Protein AF-A0A3P7Q0M3-F1 (afdb_monomer_lite)

InterPro domains:
  IPR011989 Armadillo-like helical [G3DSA:1.25.10.10] (1-194)
  IPR013598 Exportin-1/Importin-beta-like [PF08389] (57-161)
  IPR016024 Armadillo-type fold [SSF48371] (2-186)
  IPR051345 Importin beta-like nuclear transport receptors [PTHR12363] (7-179)

Radius of gyration: 17.64 Å; chains: 1; bounding box: 51×37×41 Å

Organism: Dracunculus medinensis (NCBI:txid318479)

pLDDT: mean 86.14, std 14.02, range [44.62, 98.12]

Structure (mmCIF, N/CA/C/O backbone):
data_AF-A0A3P7Q0M3-F1
#
_entry.id   AF-A0A3P7Q0M3-F1
#
loop_
_atom_site.group_PDB
_atom_site.id
_atom_site.type_symbol
_atom_site.label_atom_id
_atom_site.label_alt_id
_atom_site.label_comp_id
_atom_site.label_asym_id
_atom_site.label_entity_id
_atom_site.label_seq_id
_atom_site.pdbx_PDB_ins_code
_atom_site.Cartn_x
_atom_site.Cartn_y
_atom_site.Cartn_z
_atom_site.occupancy
_atom_site.B_iso_or_equiv
_atom_site.auth_seq_id
_atom_site.auth_comp_id
_atom_site.auth_asym_id
_atom_site.auth_atom_id
_atom_site.pdbx_PDB_model_num
ATOM 1 N N . MET A 1 1 ? -21.050 17.680 -5.079 1.00 82.56 1 MET A N 1
ATOM 2 C CA . MET A 1 1 ? -19.758 18.384 -4.925 1.00 82.56 1 MET A CA 1
ATOM 3 C C . MET A 1 1 ? -18.712 17.847 -5.892 1.00 82.56 1 MET A C 1
ATOM 5 O O . MET A 1 1 ? -18.061 18.657 -6.522 1.00 82.56 1 MET A O 1
ATOM 9 N N . LEU A 1 2 ? -18.625 16.527 -6.102 1.00 87.44 2 LEU A N 1
ATOM 10 C CA . LEU A 1 2 ? -17.740 15.877 -7.093 1.00 87.44 2 LEU A CA 1
ATOM 11 C C . LEU A 1 2 ? -18.205 15.967 -8.564 1.00 87.44 2 LEU A C 1
ATOM 13 O O . LEU A 1 2 ? -17.784 15.183 -9.408 1.00 87.44 2 LEU A O 1
ATOM 17 N N . ASP A 1 3 ? -19.161 16.839 -8.862 1.00 85.88 3 ASP A N 1
ATOM 18 C CA . ASP A 1 3 ? -19.706 16.983 -10.214 1.00 85.88 3 ASP A CA 1
ATOM 19 C C . ASP A 1 3 ? -18.844 18.003 -10.972 1.00 85.88 3 ASP A C 1
ATOM 21 O O . ASP A 1 3 ? -18.453 19.017 -10.387 1.00 85.88 3 ASP A O 1
ATOM 25 N N . SER A 1 4 ? -18.553 17.743 -12.248 1.00 84.50 4 SER A N 1
ATOM 26 C CA . SER A 1 4 ? -17.695 18.592 -13.084 1.00 84.50 4 SER A CA 1
ATOM 27 C C . SER A 1 4 ? -18.252 20.004 -13.266 1.00 84.50 4 SER A C 1
ATOM 29 O O . SER A 1 4 ? -17.492 20.919 -13.571 1.00 84.50 4 SER A O 1
ATOM 31 N N . LYS A 1 5 ? -19.553 20.209 -13.018 1.00 88.69 5 LYS A N 1
ATOM 32 C CA . LYS A 1 5 ? -20.176 21.542 -13.008 1.00 88.69 5 LYS A CA 1
ATOM 33 C C . LYS A 1 5 ? -19.648 22.472 -11.914 1.00 88.69 5 LYS A C 1
ATOM 35 O O . LYS A 1 5 ? -19.850 23.680 -11.995 1.00 88.69 5 LYS A O 1
ATOM 40 N N . PHE A 1 6 ? -19.042 21.930 -10.858 1.00 89.94 6 PHE A N 1
ATOM 41 C CA . PHE A 1 6 ? -18.495 22.734 -9.770 1.00 89.94 6 PHE A CA 1
ATOM 42 C C . PHE A 1 6 ? -17.029 23.102 -10.037 1.00 89.94 6 PHE A C 1
ATOM 44 O O . PHE A 1 6 ? -16.309 22.320 -10.654 1.00 89.94 6 PHE A O 1
ATOM 51 N N . PRO A 1 7 ? -16.533 24.243 -9.530 1.00 91.56 7 PRO A N 1
ATOM 52 C CA . PRO A 1 7 ? -15.117 24.586 -9.631 1.00 91.56 7 PRO A CA 1
ATOM 53 C C . PRO A 1 7 ? -14.207 23.530 -8.970 1.00 91.56 7 PRO A C 1
ATOM 55 O O . PRO A 1 7 ? -14.621 22.917 -7.979 1.00 91.56 7 PRO A O 1
ATOM 58 N N . PRO A 1 8 ? -12.948 23.360 -9.423 1.00 90.81 8 PRO A N 1
ATOM 59 C CA . PRO A 1 8 ? -12.029 22.351 -8.886 1.00 90.81 8 PRO A CA 1
ATOM 60 C C . PRO A 1 8 ? -11.853 22.389 -7.363 1.00 90.81 8 PRO A C 1
ATOM 62 O O . PRO A 1 8 ? -11.760 21.342 -6.735 1.00 90.81 8 PRO A O 1
ATOM 65 N N . ILE A 1 9 ? -11.876 23.576 -6.748 1.00 93.12 9 ILE A N 1
ATOM 66 C CA . ILE A 1 9 ? -11.765 23.719 -5.289 1.00 93.12 9 ILE A CA 1
ATOM 67 C C . ILE A 1 9 ? -12.961 23.118 -4.535 1.00 93.12 9 ILE A C 1
ATOM 69 O O . ILE A 1 9 ? -12.786 22.479 -3.500 1.00 93.12 9 ILE A O 1
ATOM 73 N N . VAL A 1 10 ? -14.174 23.253 -5.081 1.00 94.56 10 VAL A N 1
ATOM 74 C CA . VAL A 1 10 ? -15.397 22.665 -4.509 1.00 94.56 10 VAL A CA 1
ATOM 75 C C . VAL A 1 10 ? -15.392 21.150 -4.693 1.00 94.56 10 VAL A C 1
ATOM 77 O O . VAL A 1 10 ? -15.799 20.415 -3.792 1.00 94.56 10 VAL A O 1
ATOM 80 N N . GLN A 1 11 ? -14.910 20.676 -5.843 1.00 93.31 11 GLN A N 1
ATOM 81 C CA . GLN A 1 11 ? -14.739 19.246 -6.094 1.00 93.31 11 GLN A CA 1
ATOM 82 C C . GLN A 1 11 ? -13.706 18.635 -5.142 1.00 93.31 11 GLN A C 1
ATOM 84 O O . GLN A 1 11 ? -13.986 17.610 -4.527 1.00 93.31 11 GLN A O 1
ATOM 89 N N . HIS A 1 12 ? -12.554 19.286 -4.958 1.00 94.19 12 HIS A N 1
ATOM 90 C CA . HIS A 1 12 ? -11.517 18.838 -4.030 1.00 94.19 12 HIS A CA 1
ATOM 91 C C . HIS A 1 12 ? -12.036 18.781 -2.591 1.00 94.19 12 HIS A C 1
ATOM 93 O O . HIS A 1 12 ? -11.874 17.761 -1.928 1.00 94.19 12 HIS A O 1
ATOM 99 N N . TYR A 1 13 ? -12.745 19.819 -2.135 1.00 95.94 13 TYR A N 1
ATOM 100 C CA . TYR A 1 13 ? -13.384 19.797 -0.820 1.00 95.94 13 TYR A CA 1
ATOM 101 C C . TYR A 1 13 ? -14.397 18.646 -0.696 1.00 95.94 13 TYR A C 1
ATOM 103 O O . TYR A 1 13 ? -14.393 17.926 0.298 1.00 95.94 13 TYR A O 1
ATOM 111 N N . GLY A 1 14 ? -15.194 18.386 -1.738 1.00 95.31 14 GLY A N 1
ATOM 112 C CA . GLY A 1 14 ? -16.073 17.215 -1.789 1.00 95.31 14 GLY A CA 1
ATOM 113 C C . GLY A 1 14 ? -15.329 15.877 -1.672 1.00 95.31 14 GLY A C 1
ATOM 114 O O . GLY A 1 14 ? -15.834 14.962 -1.027 1.00 95.31 14 GLY A O 1
ATOM 115 N N . ALA A 1 15 ? -14.134 15.762 -2.258 1.00 95.81 15 ALA A N 1
ATOM 116 C CA . ALA A 1 15 ? -13.290 14.574 -2.131 1.00 95.81 15 ALA A CA 1
ATOM 117 C C . ALA A 1 15 ? -12.714 14.434 -0.711 1.00 95.81 15 ALA A C 1
ATOM 119 O O . ALA A 1 15 ? -12.671 13.327 -0.183 1.00 95.81 15 ALA A O 1
ATOM 120 N N . CYS A 1 16 ? -12.331 15.540 -0.065 1.00 96.62 16 CYS A N 1
ATOM 121 C CA . CYS A 1 16 ? -11.899 15.539 1.336 1.00 96.62 16 CYS A CA 1
ATOM 122 C C . CYS A 1 16 ? -13.016 15.074 2.275 1.00 96.62 16 CYS A C 1
ATOM 124 O O . CYS A 1 16 ? -12.790 14.175 3.076 1.00 96.62 16 CYS A O 1
ATOM 126 N N . VAL A 1 17 ? -14.230 15.611 2.120 1.00 96.50 17 VAL A N 1
ATOM 127 C CA . VAL A 1 17 ? -15.391 15.202 2.927 1.00 96.50 17 VAL A CA 1
ATOM 128 C C . VAL A 1 17 ? -15.694 13.716 2.736 1.00 96.50 17 VAL A C 1
ATOM 130 O O . VAL A 1 17 ? -16.001 13.022 3.702 1.00 96.50 17 VAL A O 1
ATOM 133 N N . LEU A 1 18 ? -15.587 13.201 1.507 1.00 95.94 18 LEU A N 1
ATOM 134 C CA . LEU A 1 18 ? -15.778 11.778 1.230 1.00 95.94 18 LEU A CA 1
ATOM 135 C C . LEU A 1 18 ? -14.735 10.911 1.952 1.00 95.94 18 LEU A C 1
ATOM 137 O O . LEU A 1 18 ? -15.103 9.943 2.614 1.00 95.94 18 LEU A O 1
ATOM 141 N N . TYR A 1 19 ? -13.457 11.288 1.863 1.00 97.31 19 TYR A N 1
ATOM 142 C CA . TYR A 1 19 ? -12.352 10.630 2.563 1.00 97.31 19 TYR A CA 1
ATOM 143 C C . TYR A 1 19 ? -12.559 10.606 4.085 1.00 97.31 19 TYR A C 1
ATOM 145 O O . TYR A 1 19 ? -12.414 9.559 4.717 1.00 97.31 19 TYR A O 1
ATOM 153 N N . GLU A 1 20 ? -12.911 11.751 4.673 1.00 96.62 20 GLU A N 1
ATOM 154 C CA . GLU A 1 20 ? -13.182 11.895 6.108 1.00 96.62 20 GLU A CA 1
ATOM 155 C C . GLU A 1 20 ? -14.389 11.049 6.521 1.00 96.62 20 GLU A C 1
ATOM 157 O O . GLU A 1 20 ? -14.306 10.283 7.474 1.00 96.62 20 GLU A O 1
ATOM 162 N N . THR A 1 21 ? -15.477 11.079 5.745 1.00 95.25 21 THR A N 1
ATOM 163 C CA . THR A 1 21 ? -16.684 10.278 6.017 1.00 95.25 21 THR A CA 1
ATOM 164 C C . THR A 1 21 ? -16.378 8.779 6.037 1.00 95.25 21 THR A C 1
ATOM 166 O O . THR A 1 21 ? -16.850 8.068 6.924 1.00 95.25 21 THR A O 1
ATOM 169 N N . ILE A 1 22 ? -15.574 8.288 5.086 1.00 96.38 22 ILE A N 1
ATOM 170 C CA . ILE A 1 22 ? -15.164 6.877 5.040 1.00 96.38 22 ILE A CA 1
ATOM 171 C C . ILE A 1 22 ? -14.345 6.517 6.281 1.00 96.38 22 ILE A C 1
ATOM 173 O O . ILE A 1 22 ? -14.558 5.453 6.847 1.00 96.38 22 ILE A O 1
ATOM 177 N N . ASN A 1 23 ? -13.432 7.385 6.717 1.00 95.94 23 ASN A N 1
ATOM 178 C CA . ASN A 1 23 ? -12.529 7.087 7.827 1.00 95.94 23 ASN A CA 1
ATOM 179 C C . ASN A 1 23 ? -13.160 7.264 9.214 1.00 95.94 23 ASN A C 1
ATOM 181 O O . ASN A 1 23 ? -12.872 6.475 10.111 1.00 95.94 23 ASN A O 1
ATOM 185 N N . ASP A 1 24 ? -14.012 8.271 9.398 1.00 94.94 24 ASP A N 1
ATOM 186 C CA . ASP A 1 24 ? -14.568 8.630 10.706 1.00 94.94 24 ASP A CA 1
ATOM 187 C C . ASP A 1 24 ? -15.981 8.069 10.933 1.00 94.94 24 ASP A C 1
ATOM 189 O O . ASP A 1 24 ? -16.442 7.999 12.067 1.00 94.94 24 ASP A O 1
ATOM 193 N N . SER A 1 25 ? -16.693 7.659 9.877 1.00 93.69 25 SER A N 1
ATOM 194 C CA . SER A 1 25 ? -18.069 7.136 9.955 1.00 93.69 25 SER A CA 1
ATOM 195 C C . SER A 1 25 ? -18.231 5.774 9.268 1.00 93.69 25 SER A C 1
ATOM 197 O O . SER A 1 25 ? -19.324 5.440 8.795 1.00 93.69 25 SER A O 1
ATOM 199 N N . TRP A 1 26 ? -17.160 4.967 9.217 1.00 93.62 26 TRP A N 1
ATOM 200 C CA . TRP A 1 26 ? -17.190 3.658 8.556 1.00 93.62 26 TRP A CA 1
ATOM 201 C C . TRP A 1 26 ? -18.261 2.724 9.125 1.00 93.62 26 TRP A C 1
ATOM 203 O O . TRP A 1 26 ? -18.999 2.118 8.355 1.00 93.62 26 TRP A O 1
ATOM 213 N N . GLU A 1 27 ? -18.392 2.635 10.452 1.00 92.38 27 GLU A N 1
ATOM 214 C CA . GLU A 1 27 ? -19.373 1.758 11.114 1.00 92.38 27 GLU A CA 1
ATOM 215 C C . GLU A 1 27 ? -20.814 2.067 10.680 1.00 92.38 27 GLU A C 1
ATOM 217 O O . GLU A 1 27 ? -21.622 1.168 10.447 1.00 92.38 27 GLU A O 1
ATOM 222 N N . TYR A 1 28 ? -21.129 3.351 10.494 1.00 93.19 28 TYR A N 1
ATOM 223 C CA . TYR A 1 28 ? -22.423 3.763 9.964 1.00 93.19 28 TYR A CA 1
ATOM 224 C C . TYR A 1 28 ? -22.572 3.390 8.484 1.00 93.19 28 TYR A C 1
ATOM 226 O O . TYR A 1 28 ? -23.614 2.868 8.083 1.00 93.19 28 TYR A O 1
ATOM 234 N N . CYS A 1 29 ? -21.541 3.623 7.667 1.00 92.19 29 CYS A N 1
ATOM 235 C CA . CYS A 1 29 ? -21.573 3.303 6.240 1.00 92.19 29 CYS A CA 1
ATOM 236 C C . CYS A 1 29 ? -21.737 1.796 5.998 1.00 92.19 29 CYS A C 1
ATOM 238 O O . CYS A 1 29 ? -22.575 1.399 5.190 1.00 92.19 29 CYS A O 1
ATOM 240 N N . SER A 1 30 ? -20.989 0.963 6.728 1.00 92.25 30 SER A N 1
ATOM 241 C CA . SER A 1 30 ? -20.992 -0.497 6.585 1.00 92.25 30 SER A CA 1
ATOM 242 C C . SER A 1 30 ? -22.299 -1.146 7.043 1.00 92.25 30 SER A C 1
ATOM 244 O O . SER A 1 30 ? -22.669 -2.195 6.521 1.00 92.25 30 SER A O 1
ATOM 246 N N . SER A 1 31 ? -23.062 -0.489 7.926 1.00 93.31 31 SER A N 1
ATOM 247 C CA . SER A 1 31 ? -24.399 -0.949 8.331 1.00 93.31 31 SER A CA 1
ATOM 248 C C . SER A 1 31 ? -25.446 -0.916 7.204 1.00 93.31 31 SER A C 1
ATOM 250 O O . SER A 1 31 ? -26.508 -1.527 7.329 1.00 93.31 31 SER A O 1
ATOM 252 N N . LYS A 1 32 ? -25.174 -0.206 6.097 1.00 94.00 32 LYS A N 1
ATOM 253 C CA . LYS A 1 32 ? -26.114 0.010 4.987 1.00 94.00 32 LYS A CA 1
ATOM 254 C C . LYS A 1 32 ? -25.481 -0.366 3.650 1.00 94.00 32 LYS A C 1
ATOM 256 O O . LYS A 1 32 ? -24.784 0.439 3.034 1.00 94.00 32 LYS A O 1
ATOM 261 N N . GLN A 1 33 ? -25.810 -1.555 3.145 1.00 92.62 33 GLN A N 1
ATOM 262 C CA . GLN A 1 33 ? -25.264 -2.083 1.887 1.00 92.62 33 GLN A CA 1
ATOM 263 C C . GLN A 1 33 ? -25.445 -1.132 0.686 1.00 92.62 33 GLN A C 1
ATOM 265 O O . GLN A 1 33 ? -24.543 -1.004 -0.139 1.00 92.62 33 GLN A O 1
ATOM 270 N N . GLU A 1 34 ? -26.570 -0.413 0.606 1.00 95.00 34 GLU A N 1
ATOM 271 C CA . GLU A 1 34 ? -26.809 0.579 -0.453 1.00 95.00 34 GLU A CA 1
ATOM 272 C C . GLU A 1 34 ? -25.771 1.714 -0.431 1.00 95.00 34 GLU A C 1
ATOM 274 O O . GLU A 1 34 ? -25.271 2.123 -1.481 1.00 95.00 34 GLU A O 1
ATOM 279 N N . ILE A 1 35 ? -25.400 2.196 0.762 1.00 94.62 35 ILE A N 1
ATOM 280 C CA . ILE A 1 35 ? -24.391 3.250 0.919 1.00 94.62 35 ILE A CA 1
ATOM 281 C C . ILE A 1 35 ? -23.033 2.725 0.466 1.00 94.62 35 ILE A C 1
ATOM 283 O O . ILE A 1 35 ? -22.373 3.380 -0.337 1.00 94.62 35 ILE A O 1
ATOM 287 N N . VAL A 1 36 ? -22.645 1.531 0.919 1.00 94.81 36 VAL A N 1
ATOM 288 C CA . VAL A 1 36 ? -21.385 0.884 0.524 1.00 94.81 36 VAL A CA 1
ATOM 289 C C . VAL A 1 36 ? -21.283 0.759 -0.997 1.00 94.81 36 VAL A C 1
ATOM 291 O O . VAL A 1 36 ? -20.287 1.182 -1.586 1.00 94.81 36 VAL A O 1
ATOM 294 N N . GLN A 1 37 ? -22.323 0.239 -1.656 1.00 95.38 37 GLN A N 1
ATOM 295 C CA . GLN A 1 37 ? -22.316 0.066 -3.108 1.00 95.38 37 GLN A CA 1
ATOM 296 C C . GLN A 1 37 ? -22.259 1.409 -3.842 1.00 95.38 37 GLN A C 1
ATOM 298 O O . GLN A 1 37 ? -21.540 1.555 -4.832 1.00 95.38 37 GLN A O 1
ATOM 303 N N . ARG A 1 38 ? -22.989 2.415 -3.352 1.00 95.25 38 ARG A N 1
ATOM 304 C CA . ARG A 1 38 ? -22.978 3.757 -3.936 1.00 95.25 38 ARG A CA 1
ATOM 305 C C . ARG A 1 38 ? -21.619 4.435 -3.777 1.00 95.25 38 ARG A C 1
ATOM 307 O O . ARG A 1 38 ? -21.167 5.074 -4.722 1.00 95.25 38 ARG A O 1
ATOM 314 N N . LEU A 1 39 ? -20.957 4.271 -2.631 1.00 95.88 39 LEU A N 1
ATOM 315 C CA . LEU A 1 39 ? -19.594 4.756 -2.398 1.00 95.88 39 LEU A CA 1
ATOM 316 C C . LEU A 1 39 ? -18.607 4.101 -3.369 1.00 95.88 39 LEU A C 1
ATOM 318 O O . LEU A 1 39 ? -17.898 4.827 -4.066 1.00 95.88 39 LEU A O 1
ATOM 322 N N . LYS A 1 40 ? -18.626 2.762 -3.483 1.00 96.31 40 LYS A N 1
ATOM 323 C CA . LYS A 1 40 ? -17.812 2.007 -4.455 1.00 96.31 40 LYS A CA 1
ATOM 324 C C . LYS A 1 40 ? -17.996 2.562 -5.868 1.00 96.31 40 LYS A C 1
ATOM 326 O O . LYS A 1 40 ? -17.020 2.930 -6.517 1.00 96.31 40 LYS A O 1
ATOM 331 N N . ASN A 1 41 ? -19.246 2.678 -6.316 1.00 95.75 41 ASN A N 1
ATOM 332 C CA . ASN A 1 41 ? -19.569 3.137 -7.665 1.00 95.75 41 ASN A CA 1
ATOM 333 C C . ASN A 1 41 ? -19.108 4.579 -7.911 1.00 95.75 41 ASN A C 1
ATOM 335 O O . ASN A 1 41 ? -18.468 4.836 -8.923 1.00 95.75 41 ASN A O 1
ATOM 339 N N . ILE A 1 42 ? -19.379 5.508 -6.984 1.00 94.50 42 ILE A N 1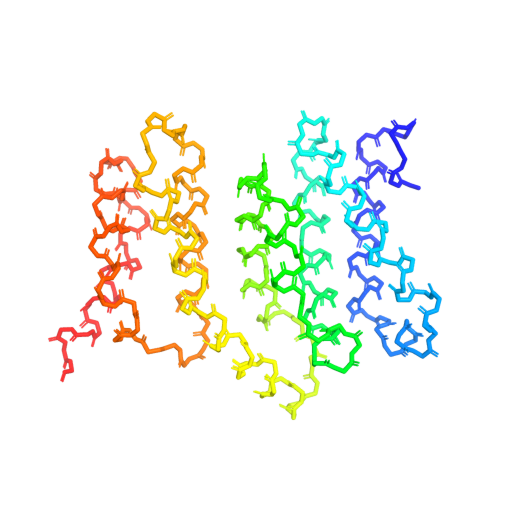
ATOM 340 C CA . ILE A 1 42 ? -18.979 6.917 -7.128 1.00 94.50 42 ILE A CA 1
ATOM 341 C C . ILE A 1 42 ? -17.455 7.051 -7.192 1.00 94.50 42 ILE A C 1
ATOM 343 O O . ILE A 1 42 ? -16.950 7.786 -8.036 1.00 94.50 42 ILE A O 1
ATOM 347 N N . LEU A 1 43 ? -16.718 6.363 -6.317 1.00 96.31 43 LEU A N 1
ATOM 348 C CA . LEU A 1 43 ? -15.255 6.432 -6.287 1.00 96.31 43 LEU A CA 1
ATOM 349 C C . LEU A 1 43 ? -14.648 5.913 -7.592 1.00 96.31 43 LEU A C 1
ATOM 351 O O . LEU A 1 43 ? -13.824 6.595 -8.202 1.00 96.31 43 LEU A O 1
ATOM 355 N N . ILE A 1 44 ? -15.104 4.744 -8.046 1.00 96.00 44 ILE A N 1
ATOM 356 C CA . ILE A 1 44 ? -14.647 4.133 -9.294 1.00 96.00 44 ILE A CA 1
ATOM 357 C C . ILE A 1 44 ? -15.001 5.013 -10.497 1.00 96.00 44 ILE A C 1
ATOM 359 O O . ILE A 1 44 ? -14.129 5.299 -11.318 1.00 96.00 44 ILE A O 1
ATOM 363 N N . GLU A 1 45 ? -16.250 5.471 -10.603 1.00 93.75 45 GLU A N 1
ATOM 364 C CA . GLU A 1 45 ? -16.717 6.323 -11.701 1.00 93.75 45 GLU A CA 1
ATOM 365 C C . GLU A 1 45 ? -15.890 7.610 -11.772 1.00 93.75 45 GLU A C 1
ATOM 367 O O . GLU A 1 45 ? -15.355 7.951 -12.827 1.00 93.75 45 GLU A O 1
ATOM 372 N N . LYS A 1 46 ? -15.729 8.314 -10.643 1.00 92.62 46 LYS A N 1
ATOM 373 C CA . LYS A 1 46 ? -15.034 9.606 -10.618 1.00 92.62 46 LYS A CA 1
ATOM 374 C C . LYS A 1 46 ? -13.547 9.484 -10.905 1.00 92.62 46 LYS A C 1
ATOM 376 O O . LYS A 1 46 ? -13.032 10.360 -11.594 1.00 92.62 46 LYS A O 1
ATOM 381 N N . LEU A 1 47 ? -12.886 8.421 -10.451 1.00 94.31 47 LEU A N 1
ATOM 382 C CA . LEU A 1 47 ? -11.490 8.153 -10.803 1.00 94.31 47 LEU A CA 1
ATOM 383 C C . LEU A 1 47 ? -11.341 7.783 -12.282 1.00 94.31 47 LEU A C 1
ATOM 385 O O . LEU A 1 47 ? -10.491 8.348 -12.966 1.00 94.31 47 LEU A O 1
ATOM 389 N N . THR A 1 48 ? -12.214 6.916 -12.799 1.00 92.62 48 THR A N 1
ATOM 390 C CA . THR A 1 48 ? -12.165 6.462 -14.199 1.00 92.62 48 THR A CA 1
ATOM 391 C C . THR A 1 48 ? -12.427 7.609 -15.177 1.00 92.62 48 THR A C 1
ATOM 393 O O . THR A 1 48 ? -11.720 7.748 -16.170 1.00 92.62 48 THR A O 1
ATOM 396 N N . MET A 1 49 ? -13.405 8.477 -14.894 1.00 85.19 49 MET A N 1
ATOM 397 C CA . MET A 1 49 ? -13.656 9.684 -15.697 1.00 85.19 49 MET A CA 1
ATOM 398 C C . MET A 1 49 ? -12.569 10.750 -15.501 1.00 85.19 49 MET A C 1
ATOM 400 O O . MET A 1 49 ? -12.333 11.579 -16.377 1.00 85.19 49 MET A O 1
ATOM 404 N N . GLY A 1 50 ? -11.939 10.764 -14.325 1.00 73.69 50 GLY A N 1
ATOM 405 C CA . GLY A 1 50 ? -10.970 11.771 -13.918 1.00 73.69 50 GLY A CA 1
ATOM 406 C C . GLY A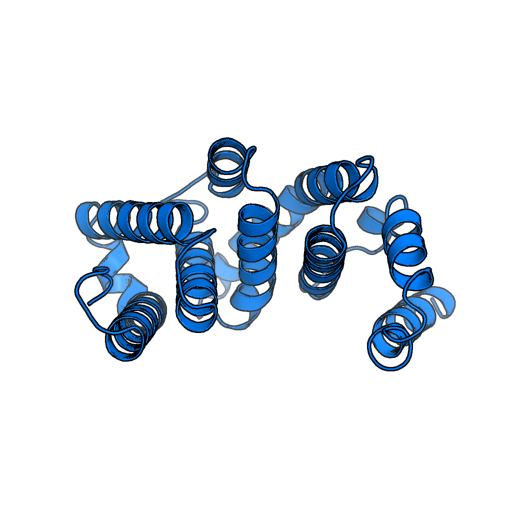 1 50 ? -9.563 11.575 -14.456 1.00 73.69 50 GLY A C 1
ATOM 407 O O . GLY A 1 50 ? -8.821 12.554 -14.510 1.00 73.69 50 GLY A O 1
ATOM 408 N N . ALA A 1 51 ? -9.217 10.360 -14.889 1.00 66.56 51 ALA A N 1
ATOM 409 C CA . ALA A 1 51 ? -7.854 9.954 -15.229 1.00 66.56 51 ALA A CA 1
ATOM 410 C C . ALA A 1 51 ? -7.116 10.912 -16.180 1.00 66.56 51 ALA A C 1
ATOM 412 O O . ALA A 1 51 ? -5.906 11.079 -16.055 1.00 66.56 51 ALA A O 1
ATOM 413 N N . HIS A 1 52 ? -7.838 11.579 -17.087 1.00 64.88 52 HIS A N 1
ATOM 414 C CA . HIS A 1 52 ? -7.254 12.508 -18.062 1.00 64.88 52 HIS A CA 1
ATOM 415 C C . HIS A 1 52 ? -7.699 13.969 -17.905 1.00 64.88 52 HIS A C 1
ATOM 417 O O . HIS A 1 52 ? -7.126 14.845 -18.546 1.00 64.88 52 HIS A O 1
ATOM 423 N N . MET A 1 53 ? -8.729 14.251 -17.099 1.00 62.12 53 MET A N 1
ATOM 424 C CA . MET A 1 53 ? -9.395 15.565 -17.087 1.00 62.12 53 MET A CA 1
ATOM 425 C C . MET A 1 53 ? -9.465 16.226 -15.709 1.00 62.12 53 MET A C 1
ATOM 427 O O . MET A 1 53 ? -9.706 17.431 -15.624 1.00 62.12 53 MET A O 1
ATOM 431 N N . GLN A 1 54 ? -9.302 15.471 -14.621 1.00 68.88 54 GLN A N 1
ATOM 432 C CA . GLN A 1 54 ? -9.422 16.024 -13.275 1.00 68.88 54 GLN A CA 1
ATOM 433 C C . GLN A 1 54 ? -8.124 16.673 -12.801 1.00 68.88 54 GLN A C 1
ATOM 435 O O . GLN A 1 54 ? -7.016 16.277 -13.151 1.00 68.88 54 GLN A O 1
ATOM 440 N N . ASN A 1 55 ? -8.284 17.680 -11.943 1.00 81.88 55 ASN A N 1
ATOM 441 C CA . ASN A 1 55 ? -7.170 18.281 -11.229 1.00 81.88 55 ASN A CA 1
ATOM 442 C C . ASN A 1 55 ? -6.490 17.221 -10.346 1.00 81.88 55 ASN A C 1
ATOM 444 O O . ASN A 1 55 ? -7.172 16.525 -9.592 1.00 81.88 55 ASN A O 1
ATOM 448 N N . GLN A 1 56 ? -5.156 17.157 -10.384 1.00 87.38 56 GLN A N 1
ATOM 449 C CA . GLN A 1 56 ? -4.358 16.184 -9.631 1.00 87.38 56 GLN A CA 1
ATOM 450 C C . GLN A 1 56 ? -4.727 16.120 -8.142 1.00 87.38 56 GLN A C 1
ATOM 452 O O . GLN A 1 56 ? -4.774 15.039 -7.563 1.00 87.38 56 GLN A O 1
ATOM 457 N N . SER A 1 57 ? -5.048 17.257 -7.516 1.00 90.94 57 SER A N 1
ATOM 458 C CA . SER A 1 57 ? -5.460 17.302 -6.104 1.00 90.94 57 SER A CA 1
ATOM 459 C C . SER A 1 57 ? -6.761 16.538 -5.825 1.00 90.94 57 SER A C 1
ATOM 461 O O . SER A 1 57 ? -6.920 15.956 -4.751 1.00 90.94 57 SER A O 1
ATOM 463 N N . ILE A 1 58 ? -7.693 16.520 -6.782 1.00 92.88 58 ILE A N 1
ATOM 464 C CA . ILE A 1 58 ? -8.958 15.783 -6.696 1.00 92.88 58 ILE A CA 1
ATOM 465 C C . ILE A 1 58 ? -8.670 14.296 -6.882 1.00 92.88 58 ILE A C 1
ATOM 467 O O . ILE A 1 58 ? -9.049 13.497 -6.028 1.00 92.88 58 ILE A O 1
ATOM 471 N N . THR A 1 59 ? -7.942 13.939 -7.943 1.00 92.44 59 THR A N 1
ATOM 472 C CA . THR A 1 59 ? -7.572 12.551 -8.252 1.00 92.44 59 THR A CA 1
ATOM 473 C C . THR A 1 59 ? -6.809 11.907 -7.100 1.00 92.44 59 THR A C 1
ATOM 475 O O . THR A 1 59 ? -7.145 10.795 -6.699 1.00 92.44 59 THR A O 1
ATOM 478 N N . ASN A 1 60 ? -5.839 12.614 -6.510 1.00 92.94 60 ASN A N 1
ATOM 479 C CA . ASN A 1 60 ? -5.080 12.133 -5.355 1.00 92.94 60 ASN A CA 1
ATOM 480 C C . ASN A 1 60 ? -6.013 11.821 -4.183 1.00 92.94 60 ASN A C 1
ATOM 482 O O . ASN A 1 60 ? -6.008 10.710 -3.667 1.00 92.94 60 ASN A O 1
ATOM 486 N N . LYS A 1 61 ? -6.881 12.767 -3.800 1.00 95.81 61 LYS A N 1
ATOM 487 C CA . LYS A 1 61 ? -7.769 12.572 -2.649 1.00 95.81 61 LYS A CA 1
ATOM 488 C C . LYS A 1 61 ? -8.826 11.488 -2.893 1.00 95.81 61 LYS A C 1
ATOM 490 O O . LYS A 1 61 ? -9.139 10.734 -1.972 1.00 95.81 61 LYS A O 1
ATOM 495 N N . LEU A 1 62 ? -9.357 11.370 -4.112 1.00 96.44 62 LEU A N 1
ATOM 496 C CA . LEU A 1 62 ? -10.255 10.272 -4.488 1.00 96.44 62 LEU A CA 1
ATOM 497 C C . LEU A 1 62 ? -9.536 8.916 -4.473 1.00 96.44 62 LEU A C 1
ATOM 499 O O . LEU A 1 62 ? -10.131 7.934 -4.036 1.00 96.44 62 LEU A O 1
ATOM 503 N N . SER A 1 63 ? -8.265 8.869 -4.883 1.00 96.62 63 SER A N 1
ATOM 504 C CA . SER A 1 63 ? -7.447 7.650 -4.841 1.00 96.62 63 SER A CA 1
ATOM 505 C C . SER A 1 63 ? -7.225 7.200 -3.396 1.00 96.62 63 SER A C 1
ATOM 507 O O . SER A 1 63 ? -7.513 6.047 -3.083 1.00 96.62 63 SER A O 1
ATOM 509 N N . SER A 1 64 ? -6.856 8.116 -2.490 1.00 97.38 64 SER A N 1
ATOM 510 C CA . SER A 1 64 ? -6.771 7.817 -1.052 1.00 97.38 64 SER A CA 1
ATOM 511 C C . SER A 1 64 ? -8.128 7.393 -0.474 1.00 97.38 64 SER A C 1
ATOM 513 O O . SER A 1 64 ? -8.200 6.464 0.320 1.00 97.38 64 SER A O 1
ATOM 515 N N . SER A 1 65 ? -9.232 8.019 -0.903 1.00 97.69 65 SER A N 1
ATOM 516 C CA . SER A 1 65 ? -10.588 7.644 -0.458 1.00 97.69 65 SER A CA 1
ATOM 517 C C . SER A 1 65 ? -10.949 6.215 -0.858 1.00 97.69 65 SER A C 1
ATOM 519 O O . SER A 1 65 ? -11.483 5.463 -0.044 1.00 97.69 65 SER A O 1
ATOM 521 N N . LEU A 1 66 ? -10.651 5.829 -2.103 1.00 97.94 66 LEU A N 1
ATOM 522 C CA . LEU A 1 66 ? -10.871 4.468 -2.580 1.00 97.94 66 LEU A CA 1
ATOM 523 C C . LEU A 1 66 ? -9.950 3.470 -1.879 1.00 97.94 66 LEU A C 1
ATOM 525 O O . LEU A 1 66 ? -10.408 2.393 -1.513 1.00 97.94 66 LEU A O 1
ATOM 529 N N . ALA A 1 67 ? -8.692 3.832 -1.643 1.00 98.12 67 ALA A N 1
ATOM 530 C CA . ALA A 1 67 ? -7.754 3.018 -0.885 1.00 98.12 67 ALA A CA 1
ATOM 531 C C . ALA A 1 67 ? -8.251 2.739 0.543 1.00 98.12 67 ALA A C 1
ATOM 533 O O . ALA A 1 67 ? -8.356 1.572 0.926 1.00 98.12 67 ALA A O 1
ATOM 534 N N . SER A 1 68 ? -8.645 3.770 1.304 1.00 97.50 68 SER A N 1
ATOM 535 C CA . SER A 1 68 ? -9.236 3.575 2.636 1.00 97.50 68 SER A CA 1
ATOM 536 C C . SER A 1 68 ? -10.507 2.720 2.554 1.00 97.50 68 SER A C 1
ATOM 538 O O . SER A 1 68 ? -10.662 1.779 3.328 1.00 97.50 68 SER A O 1
ATOM 540 N N . PHE A 1 69 ? -11.396 2.991 1.590 1.00 97.69 69 PHE A N 1
ATOM 541 C CA . PHE A 1 69 ? -12.626 2.216 1.384 1.00 97.69 69 PHE A CA 1
ATOM 542 C C . PHE A 1 69 ? -12.348 0.729 1.130 1.00 97.69 69 PHE A C 1
ATOM 544 O O . PHE A 1 69 ? -12.975 -0.122 1.759 1.00 97.69 69 PHE A O 1
ATOM 551 N N . ILE A 1 70 ? -11.390 0.409 0.254 1.00 97.50 70 ILE A N 1
ATOM 552 C CA . ILE A 1 70 ? -10.968 -0.966 -0.037 1.00 97.50 70 ILE A CA 1
ATOM 553 C C . ILE A 1 70 ? -10.508 -1.655 1.247 1.00 97.50 70 ILE A C 1
ATOM 555 O O . ILE A 1 70 ? -11.014 -2.730 1.561 1.00 97.50 70 ILE A O 1
ATOM 559 N N . LEU A 1 71 ? -9.615 -1.021 2.015 1.00 97.19 71 LEU A N 1
ATOM 560 C CA . LEU A 1 71 ? -9.063 -1.576 3.256 1.00 97.19 71 LEU A CA 1
ATOM 561 C C . LEU A 1 71 ? -10.135 -1.873 4.309 1.00 97.19 71 LEU A C 1
ATOM 563 O O . LEU A 1 71 ? -10.013 -2.843 5.053 1.00 97.19 71 LEU A O 1
ATOM 567 N N . TYR A 1 72 ? -11.183 -1.055 4.367 1.00 96.25 72 TYR A N 1
ATOM 568 C CA . TYR A 1 72 ? -12.318 -1.281 5.253 1.00 96.25 72 TYR A CA 1
ATOM 569 C C . TYR A 1 72 ? -13.277 -2.377 4.758 1.00 96.25 72 TYR A C 1
ATOM 571 O O . TYR A 1 72 ? -13.958 -3.000 5.576 1.00 96.25 72 TYR A O 1
ATOM 579 N N . CYS A 1 73 ? -13.348 -2.614 3.445 1.00 95.38 73 CYS A N 1
ATOM 580 C CA . CYS A 1 73 ? -14.243 -3.610 2.854 1.00 95.38 73 CYS A CA 1
ATOM 581 C C . CYS A 1 73 ? -13.686 -5.037 2.876 1.00 95.38 73 CYS A C 1
ATOM 583 O O . CYS A 1 73 ? -14.473 -5.986 2.852 1.00 95.38 73 CYS A O 1
ATOM 585 N N . ILE A 1 74 ? -12.363 -5.212 2.886 1.00 93.44 74 ILE A N 1
ATOM 586 C CA . ILE A 1 74 ? -11.763 -6.550 2.893 1.00 93.44 74 ILE A CA 1
ATOM 587 C C . ILE A 1 74 ? -11.794 -7.190 4.292 1.00 93.44 74 ILE A C 1
ATOM 589 O O . ILE A 1 74 ? -11.476 -6.525 5.284 1.00 93.44 74 ILE A O 1
ATOM 593 N N . PRO A 1 75 ? -12.101 -8.497 4.393 1.00 90.00 75 PRO A N 1
ATOM 594 C CA . PRO A 1 75 ? -12.519 -9.400 3.308 1.00 90.00 75 PRO A CA 1
ATOM 595 C C . PRO A 1 75 ? -14.041 -9.473 3.084 1.00 90.00 75 PRO A C 1
ATOM 597 O O . PRO A 1 75 ? -14.475 -9.966 2.047 1.00 90.00 75 PRO A O 1
ATOM 600 N N . ASP A 1 76 ? -14.854 -9.038 4.049 1.00 90.31 76 ASP A N 1
ATOM 601 C CA . ASP A 1 76 ? -16.254 -9.478 4.156 1.00 90.31 76 ASP A CA 1
ATOM 602 C C . ASP A 1 76 ? -17.216 -8.782 3.179 1.00 90.31 76 ASP A C 1
ATOM 604 O O . ASP A 1 76 ? -18.209 -9.367 2.749 1.00 90.31 76 ASP A O 1
ATOM 608 N N . ILE A 1 77 ? -16.944 -7.524 2.834 1.00 93.31 77 ILE A N 1
ATOM 609 C CA . ILE A 1 77 ? -17.834 -6.682 2.020 1.00 93.31 77 ILE A CA 1
ATOM 610 C C . ILE A 1 77 ? -17.402 -6.693 0.553 1.00 93.31 77 ILE A C 1
ATOM 612 O O . ILE A 1 77 ? -18.238 -6.733 -0.350 1.00 93.31 77 ILE A O 1
ATOM 616 N N . TRP A 1 78 ? -16.092 -6.645 0.311 1.00 94.50 78 TRP A N 1
ATOM 617 C CA . TRP A 1 78 ? -15.507 -6.700 -1.023 1.00 94.50 78 TRP A CA 1
ATOM 618 C C . TRP A 1 78 ? -14.369 -7.727 -1.007 1.00 94.50 78 TRP A C 1
ATOM 620 O O . TRP A 1 78 ? -13.267 -7.381 -0.592 1.00 94.50 78 TRP A O 1
ATOM 630 N N . PRO A 1 79 ? -14.630 -8.983 -1.417 1.00 91.50 79 PRO A N 1
ATOM 631 C CA . PRO A 1 79 ? -13.663 -10.072 -1.251 1.00 91.50 79 PRO A CA 1
ATOM 632 C C . PRO A 1 79 ? -12.408 -9.955 -2.121 1.00 91.50 79 PRO A C 1
ATOM 634 O O . PRO A 1 79 ? -11.319 -10.264 -1.647 1.00 91.50 79 PRO A O 1
ATOM 637 N N . ASP A 1 80 ? -12.547 -9.495 -3.370 1.00 94.56 80 ASP A N 1
ATOM 638 C CA . ASP A 1 80 ? -11.427 -9.354 -4.313 1.00 94.56 80 ASP A CA 1
ATOM 639 C C . ASP A 1 80 ? -11.383 -7.962 -4.975 1.00 94.56 80 ASP A C 1
ATOM 641 O O . ASP A 1 80 ? -11.671 -7.800 -6.162 1.00 94.56 80 ASP A O 1
ATOM 645 N N . PRO A 1 81 ? -11.045 -6.905 -4.217 1.00 95.88 81 PRO A N 1
ATOM 646 C CA . PRO A 1 81 ? -10.932 -5.564 -4.777 1.00 95.88 81 PRO A CA 1
ATOM 647 C C . PRO A 1 81 ? -9.753 -5.426 -5.734 1.00 95.88 81 PRO A C 1
ATOM 649 O O . PRO A 1 81 ? -9.831 -4.629 -6.663 1.00 95.88 81 PRO A O 1
ATOM 652 N N . PHE A 1 82 ? -8.673 -6.184 -5.524 1.00 95.56 82 PHE A N 1
ATOM 653 C CA . PHE A 1 82 ? -7.455 -6.086 -6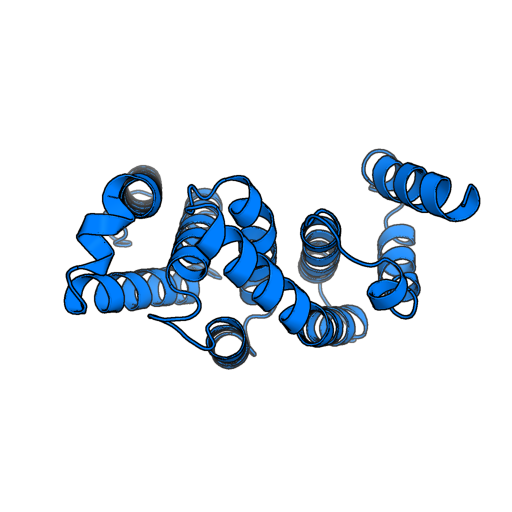.325 1.00 95.56 82 PHE A CA 1
ATOM 654 C C . PHE A 1 82 ? -7.666 -6.651 -7.730 1.00 95.56 82 PHE A C 1
ATOM 656 O O . PHE A 1 82 ? -7.304 -5.986 -8.702 1.00 95.56 82 PHE A O 1
ATOM 663 N N . GLY A 1 83 ? -8.293 -7.827 -7.850 1.00 94.94 83 GLY A N 1
ATOM 664 C CA . GLY A 1 83 ? -8.666 -8.406 -9.139 1.00 94.94 83 GLY A CA 1
ATOM 665 C C . GLY A 1 83 ? -9.666 -7.535 -9.900 1.00 94.94 83 GLY A C 1
ATOM 666 O O . GLY A 1 83 ? -9.467 -7.263 -11.090 1.00 94.94 83 GLY A O 1
ATOM 667 N N . ASP A 1 84 ? -10.684 -7.017 -9.204 1.00 96.12 84 ASP A N 1
ATOM 668 C CA . ASP A 1 84 ? -11.702 -6.132 -9.782 1.00 96.12 84 ASP A CA 1
ATOM 669 C C . ASP A 1 84 ? -11.084 -4.863 -10.397 1.00 96.12 84 ASP A C 1
ATOM 671 O O . ASP A 1 84 ? -11.340 -4.553 -11.564 1.00 96.12 84 ASP A O 1
ATOM 675 N N . ILE A 1 85 ? -10.256 -4.122 -9.643 1.00 96.44 85 ILE A N 1
ATOM 676 C CA . ILE A 1 85 ? -9.663 -2.867 -10.139 1.00 96.44 85 ILE A CA 1
ATOM 677 C C . ILE A 1 85 ? -8.585 -3.111 -11.199 1.00 96.44 85 ILE A C 1
ATOM 679 O O . ILE A 1 85 ? -8.484 -2.326 -12.140 1.00 96.44 85 ILE A O 1
ATOM 683 N N . ALA A 1 86 ? -7.811 -4.199 -11.094 1.00 95.00 86 ALA A N 1
ATOM 684 C CA . ALA A 1 86 ? -6.813 -4.556 -12.101 1.00 95.00 86 ALA A CA 1
ATOM 685 C C . ALA A 1 86 ? -7.472 -4.893 -13.445 1.00 95.00 86 ALA A C 1
ATOM 687 O O . ALA A 1 86 ? -6.991 -4.476 -14.497 1.00 95.00 86 ALA A O 1
ATOM 688 N N . THR A 1 87 ? -8.613 -5.587 -13.409 1.00 95.69 87 THR A N 1
ATOM 689 C CA . THR A 1 87 ? -9.409 -5.879 -14.607 1.00 95.69 87 THR A CA 1
ATOM 690 C C . THR A 1 87 ? -10.000 -4.597 -15.188 1.00 95.69 87 THR A C 1
ATOM 692 O O . THR A 1 87 ? -9.840 -4.322 -16.381 1.00 95.69 87 THR A O 1
ATOM 695 N N . LEU A 1 88 ? -10.635 -3.780 -14.341 1.00 95.88 88 LEU A N 1
ATOM 696 C CA . LEU A 1 88 ? -11.308 -2.547 -14.745 1.00 95.88 88 LEU A CA 1
ATOM 697 C C . LEU A 1 88 ? -10.354 -1.515 -15.363 1.00 95.88 88 LEU A C 1
ATOM 699 O O . LEU A 1 88 ? -10.701 -0.867 -16.349 1.00 95.88 88 LEU A O 1
ATOM 703 N N . TRP A 1 89 ? -9.157 -1.358 -14.796 1.00 95.50 89 TRP A N 1
ATOM 704 C CA . TRP A 1 89 ? -8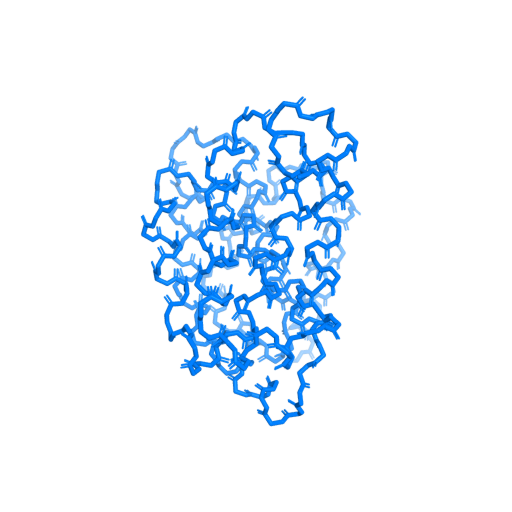.160 -0.372 -15.225 1.00 95.50 89 TRP A CA 1
ATOM 705 C C . TRP A 1 89 ? -6.972 -0.987 -15.962 1.00 95.50 89 TRP A C 1
ATOM 707 O O . TRP A 1 89 ? -5.916 -0.367 -16.059 1.00 95.50 89 TRP A O 1
ATOM 717 N N . SER A 1 90 ? -7.154 -2.166 -16.558 1.00 92.38 90 SER A N 1
ATOM 718 C CA . SER A 1 90 ? -6.158 -2.792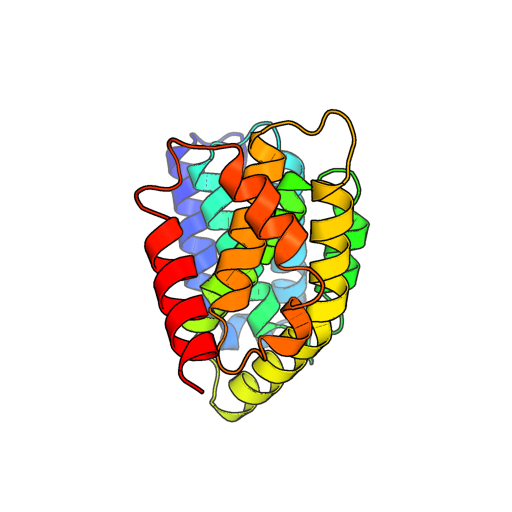 -17.439 1.00 92.38 90 SER A CA 1
ATOM 719 C C . SER A 1 90 ? -5.710 -1.868 -18.585 1.00 92.38 90 SER A C 1
ATOM 721 O O . SER A 1 90 ? -4.539 -1.859 -18.951 1.00 92.38 90 SER A O 1
ATOM 723 N N . GLY A 1 91 ? -6.614 -1.027 -19.104 1.00 91.25 91 GLY A N 1
ATOM 724 C CA . GLY A 1 91 ? -6.310 0.010 -20.102 1.00 91.25 91 GLY A CA 1
ATOM 725 C C . GLY A 1 91 ? -5.825 1.354 -19.534 1.00 91.25 91 GLY A C 1
ATOM 726 O O . GLY A 1 91 ? -5.598 2.285 -20.300 1.00 91.25 91 GLY A O 1
ATOM 727 N N . GLN A 1 92 ? -5.702 1.491 -18.211 1.00 92.62 92 GLN A N 1
ATOM 728 C CA . GLN A 1 92 ? -5.294 2.721 -17.517 1.00 92.62 92 GLN A CA 1
ATOM 729 C C . GLN A 1 92 ? -4.253 2.407 -16.421 1.00 92.62 92 GLN A C 1
ATOM 731 O O . GLN A 1 92 ? -4.510 2.634 -15.233 1.00 92.62 92 GLN A O 1
ATOM 736 N N . PRO A 1 93 ? -3.060 1.894 -16.785 1.00 93.44 93 PRO A N 1
ATOM 737 C CA . PRO A 1 93 ? -2.094 1.364 -15.821 1.00 93.44 93 PRO A CA 1
ATOM 738 C C . PRO A 1 93 ? -1.583 2.416 -14.828 1.00 93.44 93 PRO A C 1
ATOM 740 O O . PRO A 1 93 ? -1.330 2.091 -13.673 1.00 93.44 93 PRO A O 1
ATOM 743 N N . GLU A 1 94 ? -1.488 3.687 -15.230 1.00 92.56 94 GLU A N 1
ATOM 744 C CA . GLU A 1 94 ? -1.072 4.761 -14.320 1.00 92.56 94 GLU A CA 1
ATOM 745 C C . GLU A 1 94 ? -2.100 4.999 -13.198 1.00 92.56 94 GLU A C 1
ATOM 747 O O . GLU A 1 94 ? -1.725 5.192 -12.041 1.00 92.56 94 GLU A O 1
ATOM 752 N N . LEU A 1 95 ? -3.402 4.942 -13.514 1.00 93.88 95 LEU A N 1
ATOM 753 C CA . LEU A 1 95 ? -4.468 5.053 -12.515 1.00 93.88 95 LEU A CA 1
ATOM 754 C C . LEU A 1 95 ? -4.473 3.836 -11.584 1.00 93.88 95 LEU A C 1
ATOM 756 O O . LEU A 1 95 ? -4.593 3.998 -10.369 1.00 93.88 95 LEU A O 1
ATOM 760 N N . LEU A 1 96 ? -4.307 2.636 -12.148 1.00 96.31 96 LEU A N 1
ATOM 761 C CA . LEU A 1 96 ? -4.210 1.399 -11.379 1.00 96.31 96 LEU A CA 1
ATOM 762 C C . LEU A 1 96 ? -3.060 1.464 -10.370 1.00 96.31 96 LEU A C 1
ATOM 764 O O . LEU A 1 96 ? -3.289 1.290 -9.174 1.00 96.31 96 LEU A O 1
ATOM 768 N N . LEU A 1 97 ? -1.846 1.774 -10.834 1.00 96.12 97 LEU A N 1
ATOM 769 C CA . LEU A 1 97 ? -0.670 1.902 -9.974 1.00 96.12 97 LEU A CA 1
ATOM 770 C C . LEU A 1 97 ? -0.877 2.971 -8.905 1.00 96.12 97 LEU A C 1
ATOM 772 O O . LEU A 1 97 ? -0.571 2.718 -7.747 1.00 96.12 97 LEU A O 1
ATOM 776 N N . ARG A 1 98 ? -1.475 4.118 -9.247 1.00 95.19 98 ARG A N 1
ATOM 777 C CA . ARG A 1 98 ? -1.792 5.174 -8.276 1.00 95.19 98 ARG A CA 1
ATOM 778 C C . ARG A 1 98 ? -2.672 4.667 -7.135 1.00 95.19 98 ARG A C 1
ATOM 780 O O . ARG A 1 98 ? -2.347 4.896 -5.975 1.00 95.19 98 ARG A O 1
ATOM 787 N N . VAL A 1 99 ? -3.763 3.964 -7.434 1.00 97.06 99 VAL A N 1
ATOM 788 C CA . VAL A 1 99 ? -4.646 3.428 -6.383 1.00 97.06 99 VAL A CA 1
ATOM 789 C C . VAL A 1 99 ? -3.953 2.325 -5.585 1.00 97.06 99 VAL A C 1
ATOM 791 O O . VAL A 1 99 ? -4.077 2.303 -4.364 1.00 97.06 99 VAL A O 1
ATOM 794 N N . LEU A 1 100 ? -3.174 1.452 -6.231 1.00 97.56 100 LEU A N 1
ATOM 795 C CA . LEU A 1 100 ? -2.385 0.431 -5.535 1.00 97.56 100 LEU A CA 1
ATOM 796 C C . LEU A 1 100 ? -1.363 1.059 -4.575 1.00 97.56 100 LEU A C 1
ATOM 798 O O . LEU A 1 100 ? -1.236 0.600 -3.442 1.00 97.56 100 LEU A O 1
ATOM 802 N N . THR A 1 101 ? -0.677 2.124 -4.988 1.00 96.31 101 THR A N 1
ATOM 803 C CA . THR A 1 101 ? 0.239 2.909 -4.146 1.00 96.31 101 THR A CA 1
ATOM 804 C C . THR A 1 101 ? -0.485 3.480 -2.926 1.00 96.31 101 THR A C 1
ATOM 806 O O . THR A 1 101 ? -0.013 3.335 -1.797 1.00 96.31 101 THR A O 1
ATOM 809 N N . GLU A 1 102 ? -1.661 4.078 -3.133 1.00 97.56 102 GLU A N 1
ATOM 810 C CA . GLU A 1 102 ? -2.473 4.643 -2.052 1.00 97.56 102 GLU A CA 1
ATOM 811 C C . GLU A 1 102 ? -2.992 3.568 -1.085 1.00 97.56 102 GLU A C 1
ATOM 813 O O . GLU A 1 102 ? -3.042 3.824 0.112 1.00 97.56 102 GLU A O 1
ATOM 818 N N . ILE A 1 103 ? -3.314 2.349 -1.539 1.00 97.81 103 ILE A N 1
ATOM 819 C CA . ILE A 1 103 ? -3.708 1.240 -0.643 1.00 97.81 103 ILE A CA 1
ATOM 820 C C . ILE A 1 103 ? -2.595 0.931 0.365 1.00 97.81 103 ILE A C 1
ATOM 822 O O . ILE A 1 103 ? -2.869 0.805 1.562 1.00 97.81 103 ILE A O 1
ATOM 826 N N . ALA A 1 104 ? -1.343 0.843 -0.091 1.00 95.69 104 ALA A N 1
ATOM 827 C CA . ALA A 1 104 ? -0.213 0.608 0.802 1.00 95.69 104 ALA A CA 1
ATOM 828 C C . ALA A 1 104 ? -0.002 1.780 1.779 1.00 95.69 104 ALA A C 1
ATOM 830 O O . ALA A 1 104 ? 0.170 1.566 2.981 1.00 95.69 104 ALA A O 1
ATOM 831 N N . ALA A 1 105 ? -0.088 3.020 1.292 1.00 95.69 105 ALA A N 1
ATOM 832 C CA . ALA A 1 105 ? 0.058 4.215 2.121 1.00 95.69 105 ALA A CA 1
ATOM 833 C C . ALA A 1 105 ? -1.057 4.342 3.183 1.00 95.69 105 ALA A C 1
ATOM 835 O O . ALA A 1 105 ? -0.790 4.637 4.354 1.00 95.69 105 ALA A O 1
ATOM 836 N N . GLU A 1 106 ? -2.309 4.086 2.799 1.00 96.69 106 GLU A N 1
ATOM 837 C CA . GLU A 1 106 ? -3.483 4.199 3.667 1.00 96.69 106 GLU A CA 1
ATOM 838 C C . GLU A 1 106 ? -3.548 3.100 4.726 1.00 96.69 106 GLU A C 1
ATOM 840 O O . GLU A 1 106 ? -4.099 3.330 5.803 1.00 96.69 106 GLU A O 1
ATOM 845 N N . PHE A 1 107 ? -2.911 1.943 4.517 1.00 95.75 107 PHE A N 1
ATOM 846 C CA . PHE A 1 107 ? -2.852 0.889 5.535 1.00 95.75 107 PHE A CA 1
ATOM 847 C C . PHE A 1 107 ? -2.263 1.381 6.870 1.00 95.75 107 PHE A C 1
ATOM 849 O O . PHE A 1 107 ? -2.652 0.921 7.948 1.00 95.75 107 PHE A O 1
ATOM 856 N N . HIS A 1 108 ? -1.349 2.354 6.833 1.00 91.75 108 HIS A N 1
ATOM 857 C CA . HIS A 1 108 ? -0.798 2.964 8.042 1.00 91.75 108 HIS A CA 1
ATOM 858 C C . HIS A 1 108 ? -1.780 3.921 8.739 1.00 91.75 108 HIS A C 1
ATOM 860 O O . HIS A 1 108 ? -1.672 4.103 9.952 1.00 91.75 108 HIS A O 1
ATOM 866 N N . ARG A 1 109 ? -2.744 4.488 8.004 1.00 93.38 109 ARG A N 1
ATOM 867 C CA . ARG A 1 109 ? -3.664 5.548 8.450 1.00 93.38 109 ARG A CA 1
ATOM 868 C C . ARG A 1 109 ? -5.035 5.033 8.879 1.00 93.38 109 ARG A C 1
ATOM 870 O O . ARG A 1 109 ? -5.621 5.602 9.800 1.00 93.38 109 ARG A O 1
ATOM 877 N N . VAL A 1 110 ? -5.531 3.965 8.253 1.00 93.75 110 VAL A N 1
ATOM 878 C CA . VAL A 1 110 ? -6.848 3.399 8.577 1.00 93.75 110 VAL A CA 1
ATOM 879 C C . VAL A 1 110 ? -6.919 2.931 10.034 1.00 93.75 110 VAL A C 1
ATOM 881 O O . VAL A 1 110 ? -5.993 2.313 10.579 1.00 93.75 110 VAL A O 1
ATOM 884 N N . ARG A 1 111 ? -8.055 3.212 10.677 1.00 92.12 111 ARG A N 1
ATOM 885 C CA . ARG A 1 111 ? -8.319 2.907 12.089 1.00 92.12 111 ARG A CA 1
ATOM 886 C C . ARG A 1 111 ? -9.104 1.603 12.208 1.00 92.12 111 ARG A C 1
ATOM 888 O O . ARG A 1 111 ? -10.271 1.586 12.577 1.00 92.12 111 ARG A O 1
ATOM 895 N N . LEU A 1 112 ? -8.450 0.496 11.869 1.00 91.25 112 LEU A N 1
ATOM 896 C CA . LEU A 1 112 ? -9.039 -0.840 11.975 1.00 91.25 112 LEU A CA 1
ATOM 897 C C . LEU A 1 112 ? -8.846 -1.424 13.387 1.00 91.25 112 LEU A C 1
ATOM 899 O O . LEU A 1 112 ? -7.746 -1.299 13.941 1.00 91.25 112 LEU A O 1
ATOM 903 N N . PRO A 1 113 ? -9.839 -2.145 13.948 1.00 91.19 113 PRO A N 1
ATOM 904 C CA . PRO A 1 113 ? -9.633 -2.988 15.124 1.00 91.19 113 PRO A CA 1
ATOM 905 C C . PRO A 1 113 ? -8.462 -3.958 14.916 1.00 91.19 113 PRO A C 1
ATOM 907 O O . PRO A 1 113 ? -8.277 -4.482 13.817 1.00 91.19 113 PRO A O 1
ATOM 910 N N . LEU A 1 114 ? -7.689 -4.255 15.969 1.00 91.38 114 LEU A N 1
ATOM 911 C CA . LEU A 1 114 ? -6.446 -5.045 15.871 1.00 91.38 114 LEU A CA 1
ATOM 912 C C . LEU A 1 114 ? -6.618 -6.375 15.119 1.00 91.38 114 LEU A C 1
ATOM 914 O O . LEU A 1 114 ? -5.787 -6.725 14.280 1.00 91.38 114 LEU A O 1
ATOM 918 N N . ARG A 1 115 ? -7.720 -7.091 15.376 1.00 91.19 115 ARG A N 1
ATOM 919 C CA . ARG A 1 115 ? -8.040 -8.352 14.691 1.00 91.19 115 ARG A CA 1
ATOM 920 C C . ARG A 1 115 ? -8.242 -8.146 13.188 1.00 91.19 115 ARG A C 1
ATOM 922 O O . ARG A 1 115 ? -7.644 -8.870 12.398 1.00 91.19 115 ARG A O 1
ATOM 929 N N . GLN A 1 116 ? -9.039 -7.151 12.798 1.00 92.38 116 GLN A N 1
ATOM 930 C CA . GLN A 1 116 ? -9.287 -6.832 11.391 1.00 92.38 116 GLN A CA 1
ATOM 931 C C . GLN A 1 116 ? -8.004 -6.359 10.703 1.00 92.38 116 GLN A C 1
ATOM 933 O O . GLN A 1 116 ? -7.692 -6.812 9.608 1.00 92.38 116 GLN A O 1
ATOM 938 N N . ARG A 1 117 ? -7.191 -5.537 11.379 1.00 94.12 117 ARG A N 1
ATOM 939 C CA . ARG A 1 117 ? -5.893 -5.088 10.861 1.00 94.12 117 ARG A CA 1
ATOM 940 C C . ARG A 1 117 ? -4.966 -6.260 10.525 1.00 94.12 117 ARG A C 1
ATOM 942 O O . ARG A 1 117 ? -4.288 -6.215 9.503 1.00 94.12 117 ARG A O 1
ATOM 949 N N . GLY A 1 118 ? -4.944 -7.308 11.353 1.00 93.62 118 GLY A N 1
ATOM 950 C CA . GLY A 1 118 ? -4.177 -8.532 11.090 1.00 93.62 118 GLY A CA 1
ATOM 951 C C . GLY A 1 118 ? -4.669 -9.313 9.865 1.00 93.62 118 GLY A C 1
ATOM 952 O O . GLY A 1 118 ? -3.853 -9.785 9.070 1.00 93.62 118 GLY A O 1
ATOM 953 N N . VAL A 1 119 ? -5.990 -9.400 9.676 1.00 94.12 119 VAL A N 1
ATOM 954 C CA . VAL A 1 119 ? -6.607 -10.022 8.490 1.00 94.12 119 VAL A CA 1
ATOM 955 C C . VAL A 1 119 ? -6.254 -9.236 7.228 1.00 94.12 119 VAL A C 1
ATOM 957 O O . VAL A 1 119 ? -5.697 -9.804 6.293 1.00 94.12 119 VAL A O 1
ATOM 960 N N . VAL A 1 120 ? -6.473 -7.918 7.241 1.00 94.81 120 VAL A N 1
ATOM 961 C CA . VAL A 1 120 ? -6.135 -7.012 6.134 1.00 94.81 120 VAL A CA 1
ATOM 962 C C . VAL A 1 120 ? -4.659 -7.121 5.764 1.00 94.81 120 VAL A C 1
ATOM 964 O O . VAL A 1 120 ? -4.329 -7.314 4.600 1.00 94.81 120 VAL A O 1
ATOM 967 N N . LYS A 1 121 ? -3.761 -7.094 6.756 1.00 94.31 121 LYS A N 1
ATOM 968 C CA . LYS A 1 121 ? -2.318 -7.277 6.549 1.00 94.31 121 LYS A CA 1
ATOM 969 C C . LYS A 1 121 ? -1.993 -8.587 5.826 1.00 94.31 121 LYS A C 1
ATOM 971 O O . LYS A 1 121 ? -1.122 -8.609 4.963 1.00 94.31 121 LYS A O 1
ATOM 976 N N . SER A 1 122 ? -2.667 -9.674 6.196 1.00 93.62 122 SER A N 1
ATOM 977 C CA . SER A 1 122 ? -2.441 -10.993 5.595 1.00 93.62 122 SER A CA 1
ATOM 978 C C . SER A 1 122 ? -2.915 -11.037 4.141 1.00 93.62 122 SER A C 1
ATOM 980 O O . SER A 1 122 ? -2.207 -11.574 3.296 1.00 93.62 122 SER A O 1
ATOM 982 N N . ILE A 1 123 ? -4.056 -10.410 3.837 1.00 94.06 123 ILE A N 1
ATOM 983 C CA . ILE A 1 123 ? -4.572 -10.275 2.465 1.00 94.06 123 ILE A CA 1
ATOM 984 C C . ILE A 1 123 ? -3.623 -9.427 1.614 1.00 94.06 123 ILE A C 1
ATOM 986 O O . ILE A 1 123 ? -3.255 -9.843 0.523 1.00 94.06 123 ILE A O 1
ATOM 990 N N . LEU A 1 124 ? -3.157 -8.280 2.127 1.00 94.50 124 LEU A N 1
ATOM 991 C CA . LEU A 1 124 ? -2.192 -7.435 1.414 1.00 94.50 124 LEU A CA 1
ATOM 992 C C . LEU A 1 124 ? -0.925 -8.213 1.045 1.00 94.50 124 LEU A C 1
ATOM 994 O O . LEU A 1 124 ? -0.476 -8.137 -0.093 1.00 94.50 124 LEU A O 1
ATOM 998 N N . LYS A 1 125 ? -0.391 -9.022 1.967 1.00 92.06 125 LYS A N 1
ATOM 999 C CA . LYS A 1 125 ? 0.753 -9.898 1.679 1.00 92.06 125 LYS A CA 1
ATOM 1000 C C . LYS A 1 125 ? 0.466 -10.900 0.563 1.00 92.06 125 LYS A C 1
ATOM 1002 O O . LYS A 1 125 ? 1.283 -11.065 -0.331 1.00 92.06 125 LYS A O 1
ATOM 1007 N N . GLN A 1 126 ? -0.707 -11.531 0.575 1.00 91.69 126 GLN A N 1
ATOM 1008 C CA . GLN A 1 126 ? -1.110 -12.468 -0.480 1.00 91.69 126 GLN A CA 1
ATOM 1009 C C . GLN A 1 126 ? -1.245 -11.795 -1.856 1.00 91.69 126 GLN A C 1
ATOM 1011 O O . GLN A 1 126 ? -1.092 -12.462 -2.877 1.00 91.69 126 GLN A O 1
ATOM 1016 N N . THR A 1 127 ? -1.488 -10.483 -1.897 1.00 92.62 127 THR A N 1
ATOM 1017 C CA . THR A 1 127 ? -1.556 -9.698 -3.137 1.00 92.62 127 THR A CA 1
ATOM 1018 C C . THR A 1 127 ? -0.176 -9.367 -3.723 1.00 92.62 127 THR A C 1
ATOM 1020 O O . THR A 1 127 ? -0.083 -9.135 -4.931 1.00 92.62 127 THR A O 1
ATOM 1023 N N . ILE A 1 128 ? 0.902 -9.379 -2.923 1.00 91.88 128 ILE A N 1
ATOM 1024 C CA . ILE A 1 128 ? 2.258 -8.970 -3.348 1.00 91.88 128 ILE A CA 1
ATOM 1025 C C . ILE A 1 128 ? 2.716 -9.667 -4.644 1.00 91.88 128 ILE A C 1
ATOM 1027 O O . ILE A 1 128 ? 3.136 -8.958 -5.558 1.00 91.88 128 ILE A O 1
ATOM 1031 N N . PRO A 1 129 ? 2.580 -10.998 -4.822 1.00 90.56 129 PRO A N 1
ATOM 1032 C CA . PRO A 1 129 ? 3.009 -11.654 -6.060 1.00 90.56 129 PRO A CA 1
ATOM 1033 C C . PRO A 1 129 ? 2.292 -11.144 -7.318 1.00 90.56 129 PRO A C 1
ATOM 1035 O O . PRO A 1 129 ? 2.895 -11.062 -8.386 1.00 90.56 129 PRO A O 1
ATOM 1038 N N . ASN A 1 130 ? 1.007 -10.792 -7.217 1.00 92.31 130 ASN A N 1
ATOM 1039 C CA . ASN A 1 130 ? 0.250 -10.245 -8.347 1.00 92.31 130 ASN A CA 1
ATOM 1040 C C . ASN A 1 130 ? 0.619 -8.784 -8.616 1.00 92.31 130 ASN A C 1
ATOM 1042 O O . ASN A 1 130 ? 0.744 -8.391 -9.774 1.00 92.31 130 ASN A O 1
ATOM 1046 N N . LEU A 1 131 ? 0.839 -7.996 -7.562 1.00 93.94 131 LEU A N 1
ATOM 1047 C CA . LEU A 1 131 ? 1.334 -6.627 -7.682 1.00 93.94 131 LEU A CA 1
ATOM 1048 C C . LEU A 1 131 ? 2.689 -6.582 -8.392 1.00 93.94 131 LEU A C 1
ATOM 1050 O O . LEU A 1 131 ? 2.867 -5.793 -9.315 1.00 93.94 131 LEU A O 1
ATOM 1054 N N . ILE A 1 132 ? 3.626 -7.431 -7.970 1.00 91.56 132 ILE A N 1
ATOM 1055 C CA . ILE A 1 132 ? 4.955 -7.527 -8.572 1.00 91.56 132 ILE A CA 1
ATOM 1056 C C . ILE A 1 132 ? 4.825 -7.782 -10.074 1.00 91.56 132 ILE A C 1
ATOM 1058 O O . ILE A 1 132 ? 5.385 -7.021 -10.854 1.00 91.56 132 ILE A O 1
ATOM 1062 N N . LYS A 1 133 ? 4.004 -8.755 -10.492 1.00 91.69 133 LYS A N 1
ATOM 1063 C CA . LYS A 1 133 ? 3.758 -9.026 -11.919 1.00 91.69 133 LYS A CA 1
ATOM 1064 C C . LYS A 1 133 ? 3.239 -7.801 -12.673 1.00 91.69 133 LYS A C 1
ATOM 1066 O O . LYS A 1 133 ? 3.671 -7.556 -13.794 1.00 91.69 133 LYS A O 1
ATOM 1071 N N . ILE A 1 134 ? 2.325 -7.023 -12.083 1.00 92.88 134 ILE A N 1
ATOM 1072 C CA . ILE A 1 134 ? 1.827 -5.777 -12.695 1.00 92.88 134 ILE A CA 1
ATOM 1073 C C . ILE A 1 134 ? 2.980 -4.783 -12.889 1.00 92.88 134 ILE A C 1
ATOM 1075 O O . ILE A 1 134 ? 3.125 -4.217 -13.972 1.00 92.88 134 ILE A O 1
ATOM 1079 N N . ILE A 1 135 ? 3.812 -4.591 -11.862 1.00 92.12 135 ILE A N 1
ATOM 1080 C CA . ILE A 1 135 ? 4.971 -3.689 -11.907 1.00 92.12 135 ILE A CA 1
ATOM 1081 C C . ILE A 1 135 ? 5.976 -4.153 -12.967 1.00 92.12 135 ILE A C 1
ATOM 1083 O O . ILE A 1 135 ? 6.441 -3.336 -13.756 1.00 92.12 135 ILE A O 1
ATOM 1087 N N . GLU A 1 136 ? 6.268 -5.450 -13.044 1.00 90.69 136 GLU A N 1
ATOM 1088 C CA . GLU A 1 136 ? 7.161 -6.019 -14.055 1.00 90.69 136 GLU A CA 1
ATOM 1089 C C . GLU A 1 136 ? 6.638 -5.833 -15.477 1.00 90.69 136 GLU A C 1
ATOM 1091 O O . GLU A 1 136 ? 7.398 -5.431 -16.355 1.00 90.69 136 GLU A O 1
ATOM 1096 N N . ILE A 1 137 ? 5.351 -6.104 -15.718 1.00 91.12 137 ILE A N 1
ATOM 1097 C CA . ILE A 1 137 ? 4.720 -5.900 -17.030 1.00 91.12 137 ILE A CA 1
ATOM 1098 C C . ILE A 1 137 ? 4.861 -4.439 -17.455 1.00 91.12 137 ILE A C 1
ATOM 1100 O O . ILE A 1 137 ? 5.185 -4.161 -18.608 1.00 91.12 137 ILE A O 1
ATOM 1104 N N . VAL A 1 138 ? 4.641 -3.509 -16.524 1.00 91.62 138 VAL A N 1
ATOM 1105 C CA . VAL A 1 138 ? 4.780 -2.080 -16.796 1.00 91.62 138 VAL A CA 1
ATOM 1106 C C . VAL A 1 138 ? 6.235 -1.718 -17.071 1.00 91.62 138 VAL A C 1
ATOM 1108 O O . VAL A 1 138 ? 6.488 -1.094 -18.090 1.00 91.62 138 VAL A O 1
ATOM 1111 N N . LEU A 1 139 ? 7.187 -2.108 -16.218 1.00 89.31 139 LEU A N 1
ATOM 1112 C CA . LEU A 1 139 ? 8.599 -1.719 -16.343 1.00 89.31 139 LEU A CA 1
ATOM 1113 C C . LEU A 1 139 ? 9.315 -2.358 -17.542 1.00 89.31 139 LEU A C 1
ATOM 1115 O O . LEU A 1 139 ? 10.238 -1.749 -18.079 1.00 89.31 139 LEU A O 1
ATOM 1119 N N . ASN A 1 140 ? 8.885 -3.544 -17.978 1.00 89.00 140 ASN A N 1
ATOM 1120 C CA . ASN A 1 140 ? 9.411 -4.217 -19.170 1.00 89.00 140 ASN A CA 1
ATOM 1121 C C . ASN A 1 140 ? 8.736 -3.758 -20.476 1.00 89.00 140 ASN A C 1
ATOM 1123 O O . ASN A 1 140 ? 9.112 -4.223 -21.551 1.00 89.00 140 ASN A O 1
ATOM 1127 N N . GLY A 1 141 ? 7.732 -2.879 -20.406 1.00 87.00 141 GLY A N 1
ATOM 1128 C CA . GLY A 1 141 ? 7.044 -2.376 -21.588 1.00 87.00 141 GLY A CA 1
ATOM 1129 C C . GLY A 1 141 ? 7.957 -1.534 -22.485 1.00 87.00 141 GLY A C 1
ATOM 1130 O O . GLY A 1 141 ? 8.679 -0.648 -22.021 1.00 87.00 141 GLY A O 1
ATOM 1131 N N . GLU A 1 142 ? 7.887 -1.759 -23.796 1.00 83.19 142 GLU A N 1
ATOM 1132 C CA . GLU A 1 142 ? 8.564 -0.909 -24.775 1.00 83.19 142 GLU A CA 1
ATOM 1133 C C . GLU A 1 142 ? 7.909 0.482 -24.836 1.00 83.19 142 GLU A C 1
ATOM 1135 O O . GLU A 1 142 ? 6.686 0.608 -24.808 1.00 83.19 142 GLU A O 1
ATOM 1140 N N . ASN A 1 143 ? 8.716 1.542 -24.957 1.00 85.06 143 ASN A N 1
ATOM 1141 C CA . ASN A 1 143 ? 8.253 2.930 -25.125 1.00 85.06 143 ASN A CA 1
ATOM 1142 C C . ASN A 1 143 ? 7.310 3.458 -24.021 1.00 85.06 143 ASN A C 1
ATOM 1144 O O . ASN A 1 143 ? 6.522 4.376 -24.259 1.00 85.06 143 ASN A O 1
ATOM 1148 N N . ILE A 1 144 ? 7.391 2.914 -22.805 1.00 88.25 144 ILE A N 1
ATOM 1149 C CA . ILE A 1 144 ? 6.608 3.410 -21.669 1.00 88.25 144 ILE A CA 1
ATOM 1150 C C . ILE A 1 144 ? 7.017 4.844 -21.286 1.00 88.25 144 ILE A C 1
ATOM 1152 O O . ILE A 1 144 ? 8.212 5.151 -21.209 1.00 88.25 144 ILE A O 1
ATOM 1156 N N . PRO A 1 145 ? 6.050 5.744 -21.021 1.00 89.88 145 PRO A N 1
ATOM 1157 C CA . PRO A 1 145 ? 6.360 7.116 -20.648 1.00 89.88 145 PRO A CA 1
ATOM 1158 C C . PRO A 1 145 ? 7.052 7.172 -19.272 1.00 89.88 145 PRO A C 1
ATOM 1160 O O . PRO A 1 145 ? 6.721 6.374 -18.387 1.00 89.88 145 PRO A O 1
ATOM 1163 N N . PRO A 1 146 ? 7.955 8.145 -19.029 1.00 88.12 146 PRO A N 1
ATOM 1164 C CA . PRO A 1 146 ? 8.638 8.286 -17.740 1.00 88.12 146 PRO A CA 1
ATOM 1165 C C . PRO A 1 146 ? 7.691 8.425 -16.539 1.00 88.12 146 PRO A C 1
ATOM 1167 O O . PRO A 1 146 ? 8.004 7.948 -15.451 1.00 88.12 146 PRO A O 1
ATOM 1170 N N . SER A 1 147 ? 6.510 9.035 -16.721 1.00 88.75 147 SER A N 1
ATOM 1171 C CA . SER A 1 147 ? 5.488 9.137 -15.666 1.00 88.75 147 SER A CA 1
ATOM 1172 C C . SER A 1 147 ? 5.009 7.766 -15.189 1.00 88.75 147 SER A C 1
ATOM 1174 O O . SER A 1 147 ? 4.872 7.545 -13.988 1.00 88.75 147 SER A O 1
ATOM 1176 N N . LEU A 1 148 ? 4.813 6.828 -16.119 1.00 91.69 148 LEU A N 1
ATOM 1177 C CA . LEU A 1 148 ? 4.345 5.482 -15.817 1.00 91.69 148 LEU A CA 1
ATOM 1178 C C . LEU A 1 148 ? 5.440 4.644 -15.145 1.00 91.69 148 LEU A C 1
ATOM 1180 O O . LEU A 1 148 ? 5.151 3.949 -14.171 1.00 91.69 148 LEU A O 1
ATOM 1184 N N . LYS A 1 149 ? 6.698 4.765 -15.597 1.00 90.00 149 LYS A N 1
ATOM 1185 C CA . LYS A 1 149 ? 7.853 4.161 -14.905 1.00 90.00 149 LYS A CA 1
ATOM 1186 C C . LYS A 1 149 ? 7.935 4.631 -13.454 1.00 90.00 149 LYS A C 1
ATOM 1188 O O . LYS A 1 149 ? 8.001 3.813 -12.540 1.00 90.00 149 LYS A O 1
ATOM 1193 N N . ASN A 1 150 ? 7.860 5.945 -13.245 1.00 89.19 150 ASN A N 1
ATOM 1194 C CA . ASN A 1 150 ? 7.904 6.548 -11.917 1.00 89.19 150 ASN A CA 1
ATOM 1195 C C . ASN A 1 150 ? 6.745 6.090 -11.024 1.00 89.19 150 ASN A C 1
ATOM 1197 O O . ASN A 1 150 ? 6.974 5.790 -9.854 1.00 89.19 150 ASN A O 1
ATOM 1201 N N . ALA A 1 151 ? 5.531 5.968 -11.571 1.00 91.88 151 ALA A N 1
ATOM 1202 C CA . ALA A 1 151 ? 4.382 5.441 -10.838 1.00 91.88 151 ALA A CA 1
ATOM 1203 C C . ALA A 1 151 ? 4.582 3.975 -10.410 1.00 91.88 151 ALA A C 1
ATOM 1205 O O . ALA A 1 151 ? 4.205 3.608 -9.299 1.00 91.88 151 ALA A O 1
ATOM 1206 N N . ALA A 1 152 ? 5.197 3.142 -11.258 1.00 92.81 152 ALA A N 1
ATOM 1207 C CA . ALA A 1 152 ? 5.479 1.741 -10.941 1.00 92.81 152 ALA A CA 1
ATOM 1208 C C . ALA A 1 152 ? 6.540 1.603 -9.838 1.00 92.81 152 ALA A C 1
ATOM 1210 O O . ALA A 1 152 ? 6.351 0.839 -8.890 1.00 92.81 152 ALA A O 1
ATOM 1211 N N . VAL A 1 153 ? 7.617 2.391 -9.924 1.00 90.25 153 VAL A N 1
ATOM 1212 C CA . VAL A 1 153 ? 8.663 2.456 -8.891 1.00 90.25 153 VAL A CA 1
ATOM 1213 C C . VAL A 1 153 ? 8.090 2.955 -7.564 1.00 90.25 153 VAL A C 1
ATOM 1215 O O . VAL A 1 153 ? 8.307 2.330 -6.531 1.00 90.25 153 VAL A O 1
ATOM 1218 N N . GLU A 1 154 ? 7.306 4.034 -7.575 1.00 90.81 154 GLU A N 1
ATOM 1219 C CA . GLU A 1 154 ? 6.665 4.563 -6.365 1.00 90.81 154 GLU A CA 1
ATOM 1220 C C . GLU A 1 154 ? 5.702 3.550 -5.733 1.00 90.81 154 GLU A C 1
ATOM 1222 O O . GLU A 1 154 ? 5.645 3.424 -4.508 1.00 90.81 154 GLU A O 1
ATOM 1227 N N . CYS A 1 155 ? 4.983 2.787 -6.560 1.00 94.19 155 CYS A N 1
ATOM 1228 C CA . CYS A 1 155 ? 4.138 1.699 -6.089 1.00 94.19 155 CYS A CA 1
ATOM 1229 C C . CYS A 1 155 ? 4.966 0.649 -5.344 1.00 94.19 155 CYS A C 1
ATOM 1231 O O . CYS A 1 155 ? 4.670 0.350 -4.188 1.00 94.19 155 CYS A O 1
ATOM 1233 N N . ALA A 1 156 ? 6.057 0.164 -5.944 1.00 91.81 156 ALA A N 1
ATOM 1234 C CA . ALA A 1 156 ? 6.968 -0.763 -5.275 1.00 91.81 156 ALA A CA 1
ATOM 1235 C C . ALA A 1 156 ? 7.492 -0.193 -3.944 1.00 91.81 156 ALA A C 1
ATOM 1237 O O . ALA A 1 156 ? 7.436 -0.870 -2.919 1.00 91.81 156 ALA A O 1
ATOM 1238 N N . GLU A 1 157 ? 7.941 1.067 -3.933 1.00 88.44 157 GLU A N 1
ATOM 1239 C CA . GLU A 1 157 ? 8.457 1.745 -2.738 1.00 88.44 157 GLU A CA 1
ATOM 1240 C C . GLU A 1 157 ? 7.429 1.795 -1.598 1.00 88.44 157 GLU A C 1
ATOM 1242 O O . GLU A 1 157 ? 7.782 1.553 -0.442 1.00 88.44 157 GLU A O 1
ATOM 1247 N N . GLN A 1 158 ? 6.165 2.128 -1.883 1.00 91.69 158 GLN A N 1
ATOM 1248 C CA . GLN A 1 158 ? 5.126 2.174 -0.848 1.00 91.69 158 GLN A CA 1
ATOM 1249 C C . GLN A 1 158 ? 4.768 0.786 -0.342 1.00 91.69 158 GLN A C 1
ATOM 1251 O O . GLN A 1 158 ? 4.602 0.597 0.863 1.00 91.69 158 GLN A O 1
ATOM 1256 N N . TRP A 1 159 ? 4.692 -0.194 -1.239 1.00 93.31 159 TRP A N 1
ATOM 1257 C CA . TRP A 1 159 ? 4.388 -1.554 -0.836 1.00 93.31 159 TRP A CA 1
ATOM 1258 C C . TRP A 1 159 ? 5.494 -2.147 0.012 1.00 93.31 159 TRP A C 1
ATOM 1260 O O . TRP A 1 159 ? 5.154 -2.727 1.032 1.00 93.31 159 TRP A O 1
ATOM 1270 N N . LEU A 1 160 ? 6.774 -1.913 -0.302 1.00 89.44 160 LEU A N 1
ATOM 1271 C CA . LEU A 1 160 ? 7.925 -2.351 0.499 1.00 89.44 160 LEU A CA 1
ATOM 1272 C C . LEU A 1 160 ? 7.896 -1.833 1.948 1.00 89.44 160 LEU A C 1
ATOM 1274 O O . LEU A 1 160 ? 8.358 -2.538 2.844 1.00 89.44 160 LEU A O 1
ATOM 1278 N N . LYS A 1 161 ? 7.298 -0.660 2.201 1.00 87.75 161 LYS A N 1
ATOM 1279 C CA . LYS A 1 161 ? 7.144 -0.077 3.551 1.00 87.75 161 LYS A CA 1
ATOM 1280 C C . LYS A 1 161 ? 6.083 -0.772 4.410 1.00 87.75 161 LYS A C 1
ATOM 1282 O O . LYS A 1 161 ? 6.016 -0.510 5.615 1.00 87.75 161 LYS A O 1
ATOM 1287 N N . LEU A 1 162 ? 5.254 -1.646 3.831 1.00 88.94 162 LEU A N 1
ATOM 1288 C CA . LEU A 1 162 ? 4.257 -2.384 4.598 1.00 88.94 162 LEU A CA 1
ATOM 1289 C C . LEU A 1 162 ? 4.930 -3.273 5.657 1.00 88.94 162 LEU A C 1
ATOM 1291 O O . LEU A 1 162 ? 5.957 -3.911 5.412 1.00 88.94 162 LEU A O 1
ATOM 1295 N N . PRO A 1 163 ? 4.356 -3.351 6.869 1.00 83.62 163 PRO A N 1
ATOM 1296 C CA . PRO A 1 163 ? 5.010 -4.039 7.967 1.00 83.62 163 PRO A CA 1
ATOM 1297 C C . PRO A 1 163 ? 5.113 -5.542 7.704 1.00 83.62 163 PRO A C 1
ATOM 1299 O O . PRO A 1 163 ? 4.121 -6.214 7.424 1.00 83.62 163 PRO A O 1
ATOM 1302 N N . GLY A 1 164 ? 6.293 -6.107 7.938 1.00 76.81 164 GLY A N 1
ATOM 1303 C CA . GLY A 1 164 ? 6.536 -7.544 7.833 1.00 76.81 164 GLY A CA 1
ATOM 1304 C C . GLY A 1 164 ? 6.575 -8.077 6.405 1.00 76.81 164 GLY A C 1
ATOM 1305 O O . GLY A 1 164 ? 6.360 -9.275 6.244 1.00 76.81 164 GLY A O 1
ATOM 1306 N N . ASN A 1 165 ? 6.793 -7.230 5.401 1.00 76.44 165 ASN A N 1
ATOM 1307 C CA . ASN A 1 165 ? 7.220 -7.716 4.094 1.00 76.44 165 ASN A CA 1
ATOM 1308 C C . ASN A 1 165 ? 8.513 -8.506 4.216 1.00 76.44 165 ASN A C 1
ATOM 1310 O O . ASN A 1 165 ? 9.405 -8.124 4.974 1.00 76.44 165 ASN A O 1
ATOM 1314 N N . ASP A 1 166 ? 8.594 -9.583 3.448 1.00 74.75 166 ASP A N 1
ATOM 1315 C CA . ASP A 1 166 ? 9.825 -10.329 3.286 1.00 74.75 166 ASP A CA 1
ATOM 1316 C C . ASP A 1 166 ? 10.531 -9.834 2.022 1.00 74.75 166 ASP A C 1
ATOM 1318 O O . ASP A 1 166 ? 9.993 -9.909 0.916 1.00 74.75 166 ASP A O 1
ATOM 1322 N N . LEU A 1 167 ? 11.740 -9.305 2.193 1.00 74.06 167 LEU A N 1
ATOM 1323 C CA . LEU A 1 167 ? 12.604 -8.885 1.093 1.00 74.06 167 LEU A CA 1
ATOM 1324 C C . LEU A 1 167 ? 12.869 -10.026 0.102 1.00 74.06 167 LEU A C 1
ATOM 1326 O O . LEU A 1 167 ? 13.063 -9.761 -1.085 1.00 74.06 167 LEU A O 1
ATOM 1330 N N . ALA A 1 168 ? 12.821 -11.282 0.554 1.00 76.44 168 ALA A N 1
ATOM 1331 C CA . ALA A 1 168 ? 12.992 -12.449 -0.300 1.00 76.44 168 ALA A CA 1
ATOM 1332 C C . ALA A 1 168 ? 11.927 -12.538 -1.407 1.00 76.44 168 ALA A C 1
ATOM 1334 O O . ALA A 1 168 ? 12.257 -12.918 -2.529 1.00 76.44 168 ALA A O 1
ATOM 1335 N N . GLU A 1 169 ? 10.680 -12.125 -1.142 1.00 75.38 169 GLU A N 1
ATOM 1336 C CA . GLU A 1 169 ? 9.604 -12.106 -2.152 1.00 75.38 169 GLU A CA 1
ATOM 1337 C C . GLU A 1 169 ? 9.869 -11.067 -3.253 1.00 75.38 169 GLU A C 1
ATOM 1339 O O . GLU A 1 169 ? 9.471 -11.233 -4.409 1.00 75.38 169 GLU A O 1
ATOM 1344 N N . TRP A 1 170 ? 10.584 -9.997 -2.904 1.00 81.31 170 TRP A N 1
ATOM 1345 C CA . TRP A 1 170 ? 10.949 -8.926 -3.824 1.00 81.31 170 TRP A CA 1
ATOM 1346 C C . TRP A 1 170 ? 12.283 -9.183 -4.519 1.00 81.31 170 TRP A C 1
ATOM 1348 O O . TRP A 1 170 ? 12.499 -8.640 -5.598 1.00 81.31 170 TRP A O 1
ATOM 1358 N N . HIS A 1 171 ? 13.163 -10.012 -3.949 1.00 73.75 171 HIS A N 1
ATOM 1359 C CA . HIS A 1 171 ? 14.553 -10.187 -4.377 1.00 73.75 171 HIS A CA 1
ATOM 1360 C C . HIS A 1 171 ? 14.715 -10.416 -5.886 1.00 73.75 171 HIS A C 1
ATOM 1362 O O . HIS A 1 171 ? 15.498 -9.719 -6.532 1.00 73.75 171 HIS A O 1
ATOM 1368 N N . SER A 1 172 ? 13.942 -11.333 -6.481 1.00 70.62 172 SER A N 1
ATOM 1369 C CA . SER A 1 172 ? 14.018 -11.611 -7.924 1.00 70.62 172 SER A CA 1
ATOM 1370 C C . SER A 1 172 ? 13.558 -10.449 -8.804 1.00 70.62 172 SER A C 1
ATOM 1372 O O . SER A 1 172 ? 13.853 -10.452 -9.989 1.00 70.62 172 SER A O 1
ATOM 1374 N N . HIS A 1 173 ? 12.904 -9.438 -8.242 1.00 74.56 173 HIS A N 1
ATOM 1375 C CA . HIS A 1 173 ? 12.279 -8.319 -8.950 1.00 74.56 173 HIS A CA 1
ATOM 1376 C C . HIS A 1 173 ? 12.947 -6.973 -8.627 1.00 74.56 173 HIS A C 1
ATOM 1378 O O . HIS A 1 173 ? 12.846 -6.021 -9.402 1.00 74.56 173 HIS A O 1
ATOM 1384 N N . LEU A 1 174 ? 13.688 -6.895 -7.512 1.00 74.31 174 LEU A N 1
ATOM 1385 C CA . LEU A 1 174 ? 14.410 -5.694 -7.085 1.00 74.31 174 LEU A CA 1
ATOM 1386 C C . LEU A 1 174 ? 15.387 -5.207 -8.150 1.00 74.31 174 LEU A C 1
ATOM 1388 O O . LEU A 1 174 ? 15.533 -4.003 -8.314 1.00 74.31 174 LEU A O 1
ATOM 1392 N N . HIS A 1 175 ? 16.013 -6.110 -8.908 1.00 76.75 175 HIS A N 1
ATOM 1393 C CA . HIS A 1 175 ? 16.930 -5.714 -9.975 1.00 76.75 175 HIS A CA 1
ATOM 1394 C C . HIS A 1 175 ? 16.242 -4.842 -11.043 1.00 76.75 175 HIS A C 1
ATOM 1396 O O . HIS A 1 175 ? 16.807 -3.824 -11.429 1.00 76.75 175 HIS A O 1
ATOM 1402 N N . LEU A 1 176 ? 15.009 -5.163 -11.461 1.00 77.44 176 LEU A N 1
ATOM 1403 C CA . LEU A 1 176 ? 14.251 -4.358 -12.433 1.00 77.44 176 LEU A CA 1
ATOM 1404 C C . LEU A 1 176 ? 13.915 -2.974 -11.878 1.00 77.44 176 LEU A C 1
ATOM 1406 O O . LEU A 1 176 ? 14.031 -1.972 -12.587 1.00 77.44 176 LEU A O 1
ATOM 1410 N N . ILE A 1 177 ? 13.519 -2.919 -10.606 1.00 76.31 177 ILE A N 1
ATOM 1411 C CA . ILE A 1 177 ? 13.193 -1.669 -9.917 1.00 76.31 177 ILE A CA 1
ATOM 1412 C C . ILE A 1 177 ? 14.455 -0.803 -9.792 1.00 76.31 177 ILE A C 1
ATOM 1414 O O . ILE A 1 177 ? 14.439 0.365 -10.170 1.00 76.31 177 ILE A O 1
ATOM 1418 N N . LEU A 1 178 ? 15.567 -1.383 -9.331 1.00 74.19 178 LEU A N 1
ATOM 1419 C CA . LEU A 1 178 ? 16.847 -0.695 -9.155 1.00 74.19 178 LEU A CA 1
ATOM 1420 C C . LEU A 1 178 ? 17.433 -0.201 -10.483 1.00 74.19 178 LEU A C 1
ATOM 1422 O O . LEU A 1 178 ? 17.935 0.918 -10.526 1.00 74.19 178 LEU A O 1
ATOM 1426 N N . LEU A 1 179 ? 17.335 -0.983 -11.564 1.00 76.00 179 LEU A N 1
ATOM 1427 C CA . LEU A 1 179 ? 17.767 -0.559 -12.901 1.00 76.00 179 LEU A CA 1
ATOM 1428 C C . LEU A 1 179 ? 16.977 0.663 -13.382 1.00 76.00 179 LEU A C 1
ATOM 1430 O O . LEU A 1 179 ? 17.573 1.643 -13.815 1.00 76.00 179 LEU A O 1
ATOM 1434 N N . ASN A 1 180 ? 15.649 0.651 -13.228 1.00 73.88 180 ASN A N 1
ATOM 1435 C CA . ASN A 1 180 ? 14.813 1.787 -13.626 1.00 73.88 180 ASN A CA 1
ATOM 1436 C C . ASN A 1 180 ? 15.008 3.025 -12.732 1.00 73.88 180 ASN A C 1
ATOM 1438 O O . ASN A 1 180 ? 14.765 4.137 -13.189 1.00 73.88 180 ASN A O 1
ATOM 1442 N N . ILE A 1 181 ? 15.465 2.861 -11.485 1.00 68.94 181 ILE A N 1
ATOM 1443 C CA . ILE A 1 181 ? 15.883 3.977 -10.619 1.00 68.94 181 ILE A CA 1
ATOM 1444 C C . ILE A 1 181 ? 17.249 4.530 -11.056 1.00 68.94 181 ILE A C 1
ATOM 1446 O O . ILE A 1 181 ? 17.476 5.738 -10.999 1.00 68.94 181 ILE A O 1
ATOM 1450 N N . ALA A 1 182 ? 18.168 3.655 -11.472 1.00 60.88 182 ALA A N 1
ATOM 1451 C CA . ALA A 1 182 ? 19.537 4.016 -11.825 1.00 60.88 182 ALA A CA 1
ATOM 1452 C C . ALA A 1 182 ? 19.648 4.819 -13.127 1.00 60.88 182 ALA A C 1
ATOM 1454 O O . ALA A 1 182 ? 20.639 5.522 -13.293 1.00 60.88 182 ALA A O 1
ATOM 1455 N N . ASP A 1 183 ? 18.657 4.764 -14.018 1.00 58.38 183 ASP A N 1
ATOM 1456 C CA . ASP A 1 183 ? 18.630 5.588 -15.235 1.00 58.38 183 ASP A CA 1
ATOM 1457 C C . ASP A 1 183 ? 18.301 7.071 -14.951 1.00 58.38 183 ASP A C 1
ATOM 1459 O O . ASP A 1 183 ? 18.579 7.938 -15.780 1.00 58.38 183 ASP A O 1
ATOM 1463 N N . ASP A 1 184 ? 17.773 7.392 -13.765 1.00 57.81 184 ASP A N 1
ATOM 1464 C CA . ASP A 1 184 ? 17.348 8.742 -13.377 1.00 57.81 184 ASP A CA 1
ATOM 1465 C C . ASP A 1 184 ? 18.330 9.340 -12.346 1.00 57.81 184 ASP A C 1
ATOM 1467 O O . ASP A 1 184 ? 18.069 9.424 -11.140 1.00 57.81 184 ASP A O 1
ATOM 1471 N N . TRP A 1 185 ? 19.520 9.753 -12.807 1.00 48.59 185 TRP A N 1
ATOM 1472 C CA . TRP A 1 185 ? 20.631 10.190 -11.933 1.00 48.59 185 TRP A CA 1
ATOM 1473 C C . TRP A 1 185 ? 20.282 11.366 -11.006 1.00 48.59 185 TRP A C 1
ATOM 1475 O O . TRP A 1 185 ? 20.904 11.536 -9.957 1.00 48.59 185 TRP A O 1
ATOM 1485 N N . TYR A 1 186 ? 19.247 12.142 -11.333 1.00 49.22 186 TYR A N 1
ATOM 1486 C CA . TYR A 1 186 ? 18.742 13.231 -10.493 1.00 49.22 186 TYR A CA 1
ATOM 1487 C C . TYR A 1 186 ? 17.835 12.757 -9.342 1.00 49.22 186 TYR A C 1
ATOM 1489 O O . TYR A 1 186 ? 17.774 13.417 -8.304 1.00 49.22 186 TYR A O 1
ATOM 1497 N N . CYS A 1 187 ? 17.172 11.603 -9.462 1.00 49.56 187 CYS A N 1
ATOM 1498 C CA . CYS A 1 187 ? 16.319 11.044 -8.405 1.00 49.56 187 CYS A CA 1
ATOM 1499 C C . CYS A 1 187 ? 17.116 10.309 -7.317 1.00 49.56 187 CYS A C 1
ATOM 1501 O O . CYS A 1 187 ? 16.646 10.176 -6.181 1.00 49.56 187 CYS A O 1
ATOM 1503 N N . LEU A 1 188 ? 18.344 9.887 -7.631 1.00 46.66 188 LEU A N 1
ATOM 1504 C CA . LEU A 1 188 ? 19.206 9.131 -6.727 1.00 46.66 188 LEU A CA 1
ATOM 1505 C C . LEU A 1 188 ? 19.554 9.893 -5.440 1.00 46.66 188 LEU A C 1
ATOM 1507 O O . LEU A 1 188 ? 19.725 9.253 -4.413 1.00 46.66 188 LEU A O 1
ATOM 1511 N N . PHE A 1 189 ? 19.596 11.226 -5.403 1.00 44.62 189 PHE A N 1
ATOM 1512 C CA . PHE A 1 189 ? 20.105 11.911 -4.202 1.00 44.62 189 PHE A CA 1
ATOM 1513 C C . PHE A 1 189 ? 19.154 11.879 -2.987 1.00 44.62 189 PHE A C 1
ATOM 1515 O O . PHE A 1 189 ? 19.613 11.971 -1.853 1.00 44.62 189 PHE A O 1
ATOM 1522 N N . PHE A 1 190 ? 17.844 11.693 -3.196 1.00 47.09 190 PHE A N 1
ATOM 1523 C CA . PHE A 1 190 ? 16.855 11.636 -2.105 1.00 47.09 190 PHE A CA 1
ATOM 1524 C C . PHE A 1 190 ? 16.124 10.290 -1.991 1.00 47.09 190 PHE A C 1
ATOM 1526 O O . PHE A 1 190 ? 15.738 9.911 -0.886 1.00 47.09 190 PHE A O 1
ATOM 1533 N N . ARG A 1 191 ? 15.975 9.531 -3.088 1.00 54.38 191 ARG A N 1
ATOM 1534 C CA . ARG A 1 191 ? 15.372 8.184 -3.061 1.00 54.38 191 ARG A CA 1
ATOM 1535 C C . ARG A 1 191 ? 16.372 7.073 -2.727 1.00 54.38 191 ARG A C 1
ATOM 1537 O O . ARG A 1 191 ? 15.982 6.079 -2.116 1.00 54.38 191 ARG A O 1
ATOM 1544 N N . SER A 1 192 ? 17.663 7.249 -3.044 1.00 52.41 192 SER A N 1
ATOM 1545 C CA . SER A 1 192 ? 18.676 6.217 -2.773 1.00 52.41 192 SER A CA 1
ATOM 1546 C C . SER A 1 192 ? 18.881 5.953 -1.293 1.00 52.41 192 SER A C 1
ATOM 1548 O O . SER A 1 192 ? 19.226 4.832 -0.963 1.00 52.41 192 SER A O 1
ATOM 1550 N N . LEU A 1 193 ? 18.609 6.910 -0.397 1.00 51.69 193 LEU A N 1
ATOM 1551 C CA . LEU A 1 193 ? 18.788 6.700 1.039 1.00 51.69 193 LEU A CA 1
ATOM 1552 C C . LEU A 1 193 ? 17.944 5.519 1.539 1.00 51.69 193 LEU A C 1
ATOM 1554 O O . LEU A 1 193 ? 18.418 4.730 2.342 1.00 51.69 193 LEU A O 1
ATOM 1558 N N . PHE A 1 194 ? 16.726 5.342 1.018 1.00 55.69 194 PHE A N 1
ATOM 1559 C CA . PHE A 1 194 ? 15.871 4.215 1.393 1.00 55.69 194 PHE A CA 1
ATOM 1560 C C . PHE A 1 194 ? 16.411 2.890 0.848 1.00 55.69 194 PHE A C 1
ATOM 1562 O O . PHE A 1 194 ? 16.522 1.938 1.606 1.00 55.69 194 PHE A O 1
ATOM 1569 N N . CYS A 1 195 ? 16.832 2.838 -0.421 1.00 54.91 195 CYS A N 1
ATOM 1570 C CA . CYS A 1 195 ? 17.498 1.649 -0.962 1.00 54.91 195 CYS A CA 1
ATOM 1571 C C . CYS A 1 195 ? 18.811 1.351 -0.224 1.00 54.91 195 CYS A C 1
ATOM 1573 O O . CYS A 1 195 ? 19.107 0.194 0.030 1.00 54.91 195 CYS A O 1
ATOM 1575 N N . PHE A 1 196 ? 19.572 2.376 0.163 1.00 54.69 196 PHE A N 1
ATOM 1576 C CA . PHE A 1 196 ? 20.841 2.242 0.869 1.00 54.69 196 PHE A CA 1
ATOM 1577 C C . PHE A 1 196 ? 20.626 1.740 2.296 1.00 54.69 196 PHE A C 1
ATOM 1579 O O . PHE A 1 196 ? 21.259 0.767 2.672 1.00 54.69 196 PHE A O 1
ATOM 1586 N N . TYR A 1 197 ? 19.691 2.313 3.061 1.00 55.59 197 TYR A N 1
ATOM 1587 C CA . TYR A 1 197 ? 19.366 1.837 4.410 1.00 55.59 197 TYR A CA 1
ATOM 1588 C C . TYR A 1 197 ? 18.740 0.436 4.391 1.00 55.59 197 TYR A C 1
ATOM 1590 O O . TYR A 1 197 ? 19.117 -0.410 5.193 1.00 55.59 197 TYR A O 1
ATOM 1598 N N . PHE A 1 198 ? 17.852 0.152 3.436 1.00 57.56 198 PHE A N 1
ATOM 1599 C CA . PHE A 1 198 ? 17.179 -1.145 3.334 1.00 57.56 198 PHE A CA 1
ATOM 1600 C C . PHE A 1 198 ? 18.112 -2.260 2.823 1.00 57.56 198 PHE A C 1
ATOM 1602 O O . PHE A 1 198 ? 18.020 -3.394 3.284 1.00 57.56 198 PHE A O 1
ATOM 1609 N N . LEU A 1 199 ? 19.061 -1.947 1.928 1.00 57.44 199 LEU A N 1
ATOM 1610 C CA . LEU A 1 199 ? 20.136 -2.869 1.532 1.00 57.44 199 LEU A CA 1
ATOM 1611 C C . LEU A 1 199 ? 21.210 -3.004 2.618 1.00 57.44 199 LEU A C 1
ATOM 1613 O O . LEU A 1 199 ? 21.791 -4.075 2.757 1.00 57.44 199 LEU A O 1
ATOM 1617 N N . GLN A 1 200 ? 21.476 -1.951 3.394 1.00 54.84 200 GLN A N 1
ATOM 1618 C CA . GLN A 1 200 ? 22.431 -1.992 4.499 1.00 54.84 200 GLN A CA 1
ATOM 1619 C C . GLN A 1 200 ? 21.927 -2.888 5.639 1.00 54.84 200 GLN A C 1
ATOM 1621 O O . GLN A 1 200 ? 22.717 -3.664 6.166 1.00 54.84 200 GLN A O 1
ATOM 1626 N N . ASP A 1 201 ? 20.629 -2.879 5.952 1.00 56.69 201 ASP A N 1
ATOM 1627 C CA . ASP A 1 201 ? 20.047 -3.818 6.923 1.00 56.69 201 ASP A CA 1
ATOM 1628 C C . ASP A 1 201 ? 20.092 -5.281 6.427 1.00 56.69 201 ASP A C 1
ATOM 1630 O O . ASP A 1 201 ? 20.275 -6.199 7.228 1.00 56.69 201 ASP A O 1
ATOM 1634 N N . PHE A 1 202 ? 20.011 -5.511 5.110 1.00 53.22 202 PHE A N 1
ATOM 1635 C CA . PHE A 1 202 ? 20.075 -6.849 4.499 1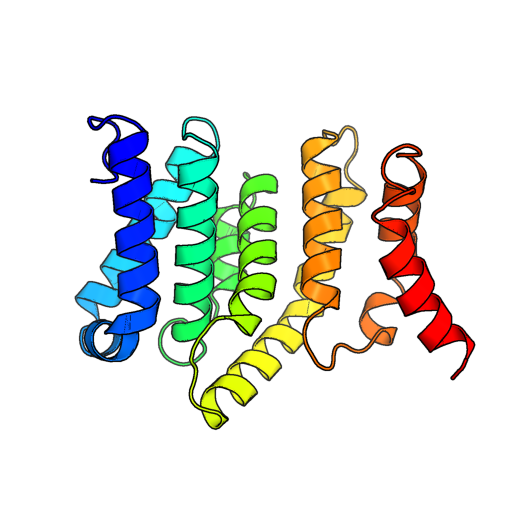.00 53.22 202 PHE A CA 1
ATOM 1636 C C . PHE A 1 202 ? 21.505 -7.379 4.289 1.00 53.22 202 PHE A C 1
ATOM 1638 O O . PHE A 1 202 ? 21.712 -8.583 4.253 1.00 53.22 202 PHE A O 1
ATOM 1645 N N . LEU A 1 203 ? 22.508 -6.506 4.150 1.00 50.25 203 LEU A N 1
ATOM 1646 C CA . LEU A 1 203 ? 23.923 -6.903 4.048 1.00 50.25 203 LEU A CA 1
ATOM 1647 C C . LEU A 1 203 ? 24.592 -7.118 5.417 1.00 50.25 203 LEU A C 1
ATOM 1649 O O . LEU A 1 203 ? 25.721 -7.605 5.472 1.00 50.25 203 LEU A O 1
ATOM 1653 N N . ILE A 1 204 ? 23.926 -6.730 6.510 1.00 52.59 204 ILE A N 1
ATOM 1654 C CA . ILE A 1 204 ? 24.433 -6.836 7.889 1.00 52.59 204 ILE A CA 1
ATOM 1655 C C . ILE A 1 204 ? 23.767 -7.997 8.664 1.00 52.59 204 ILE A C 1
ATOM 1657 O O . ILE A 1 204 ? 24.211 -8.325 9.766 1.00 52.59 204 ILE A O 1
ATOM 1661 N N . THR A 1 205 ? 22.763 -8.670 8.088 1.00 46.19 205 THR A N 1
ATOM 1662 C CA . THR A 1 205 ? 22.161 -9.910 8.624 1.00 46.19 205 THR A CA 1
ATOM 1663 C C . THR A 1 205 ? 22.521 -11.130 7.787 1.00 46.19 205 THR A C 1
ATOM 1665 O O . THR A 1 205 ? 22.629 -12.218 8.399 1.00 46.19 205 THR A O 1
#

Secondary structure (DSSP, 8-state):
--STTS-HHHHHHHHHHHHHHHHHSHHHHHT-HHHHHHHHHHHHHHHHHHTTTS-HHHHHHHHHHHHHHHHHHTTTT-S-HHHHHHHHTTT-HHHHHHHHHHHHHHHTT----HHHHHHHHHHHHHHHHHHHHHHHHHHT-TT--HHHHHHHHHHHHHHHTSTT--HHHHHHHHHHHHHHHHT-TTTHHHHHHHHHHHHHHHH--

Foldseek 3Di:
DCDPVDPLVVNLVVLVVLQCCCQVVVVVQVVDLVSLVVNQCVLVVSLVVCLPPHDPSNNLSSLLSVLLSVLSCPPPNPNCPLVVLCVVCVVPLLSNLSSLLSNLVCLVVHDDDPVSNVRSLVVLQVCVLVLLVSLCCQLPDPPRDLSSPVSSLSSVVSSVPRPPDDVVSCVVRVVSSVVSCVVCVVNCPPVVVCVVVVVVVVVVD

Sequence (205 aa):
MLDSKFPPIVQHYGACVLYETINDSWEYCSSKQEIVQRLKNILIEKLTMGAHMQNQSITNKLSSSLASFILYCIPDIWPDPFGDIATLWSGQPELLLRVLTEIAAEFHRVRLPLRQRGVVKSILKQTIPNLIKIIEIVLNGENIPPSLKNAAVECAEQWLKLPGNDLAEWHSHLHLILLNIADDWYCLFFRSLFCFYFLQDFLIT